Protein AF-A0A8T4Y669-F1 (afdb_monomer_lite)

Radius of gyration: 40.49 Å; chains: 1; bounding box: 70×36×152 Å

Foldseek 3Di:
DPDPPPPPPPVVQVVDPDGDPVSVVVVVVVVVVVVVVVVVVVVVVVVVVVVLLVVLVVVLVVQLVLLLVLQDKDWFDCVLAPVLVQFPTWIQGSRQWIWTQGPVRDIDTGHLSPDPSVSNVSVCVRCVVVSVVSVVVVVVVVVVVVVVVVVVVVVVCVVCVVVVVPPDDDPPDDPPPDDPPPDDDDD

Sequence (187 aa):
MPEDENIVDYSSIFQEKEIDDNKTKEVGEKLSGLLRVITEDARQLSEYLSAESNIVSQICGYLSKIMTELDLSVTLPQKAIPELDKAKEMILNNQCHLIVVQKDGKVESKSLEKYPPETILMVVWALIPKLREEVSLFMKRVSVRLSFLEMVNEELKNIQRPFENHEEKPIGDFQEDKVKKVLIPQQ

pLDDT: mean 85.25, std 17.78, range [38.59, 98.56]

Structure (mmCIF, N/CA/C/O backbone):
data_AF-A0A8T4Y669-F1
#
_entry.id   AF-A0A8T4Y669-F1
#
loop_
_atom_site.group_PDB
_atom_site.id
_atom_site.type_symbol
_atom_site.label_atom_id
_atom_site.label_alt_id
_atom_site.label_comp_id
_atom_site.label_asym_id
_atom_site.label_entity_id
_atom_site.label_seq_id
_atom_site.pdbx_PDB_ins_code
_atom_site.Cartn_x
_atom_site.Cartn_y
_atom_site.Cartn_z
_atom_site.occupancy
_atom_site.B_iso_or_equiv
_atom_site.auth_seq_id
_atom_site.auth_comp_id
_atom_site.auth_asym_id
_atom_site.auth_atom_id
_atom_site.pdbx_PDB_model_num
ATOM 1 N N . MET A 1 1 ? 5.148 18.015 -33.212 1.00 38.59 1 MET A N 1
ATOM 2 C CA . MET A 1 1 ? 5.579 17.103 -34.289 1.00 38.59 1 MET A CA 1
ATOM 3 C C . MET A 1 1 ? 7.086 17.050 -34.201 1.00 38.59 1 MET A C 1
ATOM 5 O O . MET A 1 1 ? 7.662 18.130 -34.257 1.00 38.59 1 MET A O 1
ATOM 9 N N . PRO A 1 2 ? 7.715 15.892 -33.956 1.00 44.28 2 PRO A N 1
ATOM 10 C CA . PRO A 1 2 ? 9.149 15.787 -34.172 1.00 44.28 2 PRO A CA 1
ATOM 11 C C . PRO A 1 2 ? 9.386 16.016 -35.665 1.00 44.28 2 PRO A C 1
ATOM 13 O O . PRO A 1 2 ? 8.657 15.466 -36.492 1.00 44.28 2 PRO A O 1
ATOM 16 N N . GLU A 1 3 ? 10.308 16.918 -35.977 1.00 47.66 3 GLU A N 1
ATOM 17 C CA . GLU A 1 3 ? 10.806 17.151 -37.330 1.00 47.66 3 GLU A CA 1
ATOM 18 C C . GLU A 1 3 ? 11.313 15.824 -37.902 1.00 47.66 3 GLU A C 1
ATOM 20 O O . GLU A 1 3 ? 11.868 15.023 -37.149 1.00 47.66 3 GLU A O 1
ATOM 25 N N . ASP A 1 4 ? 11.069 15.584 -39.195 1.00 47.72 4 ASP A N 1
ATOM 26 C CA . ASP A 1 4 ? 11.492 14.382 -39.917 1.00 47.72 4 ASP A CA 1
ATOM 27 C C . ASP A 1 4 ? 12.903 13.962 -39.485 1.00 47.72 4 ASP A C 1
ATOM 29 O O . ASP A 1 4 ? 13.894 14.636 -39.787 1.00 47.72 4 ASP A O 1
ATOM 33 N N . GLU A 1 5 ? 12.998 12.845 -38.758 1.00 55.50 5 GLU A N 1
ATOM 34 C CA . GLU A 1 5 ? 14.268 12.174 -38.535 1.00 55.50 5 GLU A CA 1
ATOM 35 C C . GLU A 1 5 ? 14.799 11.823 -39.922 1.00 55.50 5 GLU A C 1
ATOM 37 O O . GLU A 1 5 ? 14.295 10.919 -40.587 1.00 55.50 5 GLU A O 1
ATOM 42 N N . ASN A 1 6 ? 15.785 12.587 -40.396 1.00 57.59 6 ASN A N 1
ATOM 43 C CA . ASN A 1 6 ? 16.579 12.249 -41.567 1.00 57.59 6 ASN A CA 1
ATOM 44 C C . ASN A 1 6 ? 17.225 10.887 -41.286 1.00 57.59 6 ASN A C 1
ATOM 46 O O . ASN A 1 6 ? 18.311 10.816 -40.705 1.00 57.59 6 ASN A O 1
ATOM 50 N N . ILE A 1 7 ? 16.528 9.805 -41.642 1.00 62.66 7 ILE A N 1
ATOM 51 C CA . ILE A 1 7 ? 17.034 8.441 -41.564 1.00 62.66 7 ILE A CA 1
ATOM 52 C C . ILE A 1 7 ? 18.249 8.409 -42.481 1.00 62.66 7 ILE A C 1
ATOM 54 O O . ILE A 1 7 ? 18.131 8.410 -43.706 1.00 62.66 7 ILE A O 1
ATOM 58 N N . VAL A 1 8 ? 19.434 8.457 -41.878 1.00 66.06 8 VAL A N 1
ATOM 59 C CA . VAL A 1 8 ? 20.678 8.423 -42.632 1.00 66.06 8 VAL A CA 1
ATOM 60 C C . VAL A 1 8 ? 20.806 7.028 -43.234 1.00 66.06 8 VAL A C 1
ATOM 62 O O . VAL A 1 8 ? 20.863 6.044 -42.496 1.00 66.06 8 VAL A O 1
ATOM 65 N N . ASP A 1 9 ? 20.831 6.936 -44.566 1.00 70.56 9 ASP A N 1
ATOM 66 C CA . ASP A 1 9 ? 21.041 5.676 -45.284 1.00 70.56 9 ASP A CA 1
ATOM 67 C C . ASP A 1 9 ? 22.488 5.191 -45.101 1.00 70.56 9 ASP A C 1
ATOM 69 O O . ASP A 1 9 ? 23.372 5.392 -45.940 1.00 70.56 9 ASP A O 1
ATOM 73 N N . TYR A 1 10 ? 22.727 4.544 -43.963 1.00 70.25 10 TYR A N 1
ATOM 74 C CA . TYR A 1 10 ? 24.005 3.950 -43.584 1.00 70.25 10 TYR A CA 1
ATOM 75 C C . TYR A 1 10 ? 24.398 2.776 -44.489 1.00 70.25 10 TYR A C 1
ATOM 77 O O . TYR A 1 10 ? 25.570 2.409 -44.536 1.00 70.25 10 TYR A O 1
ATOM 85 N N . SER A 1 11 ? 23.445 2.190 -45.225 1.00 71.62 11 SER A N 1
ATOM 86 C CA . SER A 1 11 ? 23.721 1.072 -46.127 1.00 71.62 11 SER A CA 1
ATOM 87 C C . SER A 1 11 ? 24.561 1.507 -47.330 1.00 71.62 11 SER A C 1
ATOM 89 O O . SER A 1 11 ? 25.373 0.723 -47.823 1.00 71.62 11 SER A O 1
ATOM 91 N N . SER A 1 12 ? 24.450 2.779 -47.730 1.00 70.31 12 SER A N 1
ATOM 92 C CA . SER A 1 12 ? 25.226 3.370 -48.824 1.00 70.31 12 SER A CA 1
ATOM 93 C C . SER A 1 12 ? 26.742 3.399 -48.566 1.00 70.31 12 SER A C 1
ATOM 95 O O . SER A 1 12 ? 27.510 3.281 -49.514 1.00 70.31 12 SER A O 1
ATOM 97 N N . ILE A 1 13 ? 27.189 3.446 -47.301 1.00 72.25 13 ILE A N 1
ATOM 98 C CA . ILE A 1 13 ? 28.622 3.409 -46.928 1.00 72.25 13 ILE A CA 1
ATOM 99 C C . ILE A 1 13 ? 29.286 2.097 -47.375 1.00 72.25 13 ILE A C 1
ATOM 101 O O . ILE A 1 13 ? 30.462 2.075 -47.723 1.00 72.25 13 ILE A O 1
ATOM 105 N N . PHE A 1 14 ? 28.530 0.997 -47.391 1.00 69.62 14 PHE A N 1
ATOM 106 C CA . PHE A 1 14 ? 29.043 -0.341 -47.702 1.00 69.62 14 PHE A CA 1
ATOM 107 C C . PHE A 1 14 ? 28.832 -0.754 -49.168 1.00 69.62 14 PHE A C 1
ATOM 109 O O . PHE A 1 14 ? 29.186 -1.871 -49.543 1.00 69.62 14 PHE A O 1
ATOM 116 N N . GLN A 1 15 ? 28.226 0.111 -49.989 1.00 69.38 15 GLN A N 1
ATOM 117 C CA . GLN A 1 15 ? 27.903 -0.165 -51.397 1.00 69.38 15 GLN A CA 1
ATOM 118 C C . GLN A 1 15 ? 28.869 0.520 -52.382 1.00 69.38 15 GLN A C 1
ATOM 120 O O . GLN A 1 15 ? 28.905 0.155 -53.559 1.00 69.38 15 GLN A O 1
ATOM 125 N N . GLU A 1 16 ? 29.661 1.491 -51.921 1.00 67.25 16 GLU A N 1
ATOM 126 C CA . GLU A 1 16 ? 30.632 2.232 -52.733 1.00 67.25 16 GLU A CA 1
ATOM 127 C C . GLU A 1 16 ? 31.970 1.461 -52.856 1.00 67.25 16 GLU A C 1
ATOM 129 O O . GLU A 1 16 ? 32.379 0.732 -51.953 1.00 67.25 16 GLU A O 1
ATOM 134 N N . LYS A 1 17 ? 32.657 1.570 -54.010 1.00 65.94 17 LYS A N 1
ATOM 135 C CA . LYS A 1 17 ? 33.945 0.874 -54.271 1.00 65.94 17 LYS A CA 1
ATOM 136 C C . LYS A 1 17 ? 35.105 1.405 -53.419 1.00 65.94 17 LYS A C 1
ATOM 138 O O . LYS A 1 17 ? 36.083 0.687 -53.224 1.00 65.94 17 LYS A O 1
ATOM 143 N N . GLU A 1 18 ? 34.991 2.643 -52.956 1.00 70.56 18 GLU A N 1
ATOM 144 C CA . GLU A 1 18 ? 35.882 3.303 -52.005 1.00 70.56 18 GLU A CA 1
ATOM 145 C C . GLU A 1 18 ? 35.017 3.822 -50.852 1.00 70.56 18 GLU A C 1
ATOM 147 O O . GLU A 1 18 ? 33.897 4.273 -51.079 1.00 70.56 18 GLU A O 1
ATOM 152 N N . ILE A 1 19 ? 35.514 3.716 -49.619 1.00 75.25 19 ILE A N 1
ATOM 153 C CA . ILE A 1 19 ? 34.798 4.174 -48.423 1.00 75.25 19 ILE A CA 1
ATOM 154 C C . ILE A 1 19 ? 35.004 5.687 -48.284 1.00 75.25 19 ILE A C 1
ATOM 156 O O . ILE A 1 19 ? 36.142 6.147 -48.217 1.00 75.25 19 ILE A O 1
ATOM 160 N N . ASP A 1 20 ? 33.915 6.457 -48.205 1.00 81.12 20 ASP A N 1
ATOM 161 C CA . ASP A 1 20 ? 33.970 7.882 -47.855 1.00 81.12 20 ASP A CA 1
ATOM 162 C C . ASP A 1 20 ? 34.167 8.043 -46.336 1.00 81.12 20 ASP A C 1
ATOM 164 O O . ASP A 1 20 ? 33.244 7.856 -45.532 1.00 81.12 20 ASP A O 1
ATOM 168 N N . ASP A 1 21 ? 35.391 8.397 -45.941 1.00 81.31 21 ASP A N 1
ATOM 169 C CA . ASP A 1 21 ? 35.783 8.615 -44.545 1.00 81.31 21 ASP A CA 1
ATOM 170 C C . ASP A 1 21 ? 34.976 9.733 -43.861 1.00 81.31 21 ASP A C 1
ATOM 172 O O . ASP A 1 21 ? 34.672 9.632 -42.669 1.00 81.31 21 ASP A O 1
ATOM 176 N N . ASN A 1 22 ? 34.584 10.787 -44.589 1.00 82.19 22 ASN A N 1
ATOM 177 C CA . ASN A 1 22 ? 33.810 11.895 -44.021 1.00 82.19 22 ASN A CA 1
ATOM 178 C C . ASN A 1 22 ? 32.374 11.460 -43.731 1.00 82.19 22 ASN A C 1
ATOM 180 O O . ASN A 1 22 ? 31.860 11.716 -42.641 1.00 82.19 22 ASN A O 1
ATOM 184 N N . LYS A 1 23 ? 31.749 10.749 -44.675 1.00 80.25 23 LYS A N 1
ATOM 185 C CA . LYS A 1 23 ? 30.397 10.192 -44.519 1.00 80.25 23 LYS A CA 1
ATOM 186 C C . LYS A 1 23 ? 30.353 9.126 -43.421 1.00 80.25 23 LYS A C 1
ATOM 188 O O . LYS A 1 23 ? 29.432 9.107 -42.605 1.00 80.25 23 LYS A O 1
ATOM 193 N N . THR A 1 24 ? 31.390 8.291 -43.338 1.00 82.88 24 THR A N 1
ATOM 194 C CA . THR A 1 24 ? 31.563 7.301 -42.262 1.00 82.88 24 THR A CA 1
ATOM 195 C C . THR A 1 24 ? 31.688 7.977 -40.898 1.00 82.88 24 THR A C 1
ATOM 197 O O . THR A 1 24 ? 31.036 7.566 -39.936 1.00 82.88 24 THR A O 1
ATOM 200 N N . LYS A 1 25 ? 32.483 9.050 -40.809 1.00 86.12 25 LYS A N 1
ATOM 201 C CA . LYS A 1 25 ? 32.649 9.832 -39.582 1.00 86.12 25 LYS A CA 1
ATOM 202 C C . LYS A 1 25 ? 31.354 10.527 -39.160 1.00 86.12 25 LYS A C 1
ATOM 204 O O . LYS A 1 25 ? 30.996 10.442 -37.991 1.00 86.12 25 LYS A O 1
ATOM 209 N N . GLU A 1 26 ? 30.628 11.147 -40.088 1.00 85.00 26 GLU A N 1
ATOM 210 C CA . GLU A 1 26 ? 29.354 11.816 -39.799 1.00 85.00 26 GLU A CA 1
ATOM 211 C C . GLU A 1 26 ? 28.305 10.833 -39.251 1.00 85.00 26 GLU A C 1
ATOM 213 O O . GLU A 1 26 ? 27.656 11.106 -38.238 1.00 85.00 26 GLU A O 1
ATOM 218 N N . VAL A 1 27 ? 28.164 9.661 -39.880 1.00 85.94 27 VAL A N 1
ATOM 219 C CA . VAL A 1 27 ? 27.262 8.602 -39.399 1.00 85.94 27 VAL A CA 1
ATOM 220 C C . VAL A 1 27 ? 27.702 8.079 -38.034 1.00 85.94 27 VAL A C 1
ATOM 222 O O . VAL A 1 27 ? 26.865 7.914 -37.145 1.00 85.94 27 VAL A O 1
ATOM 225 N N . GLY A 1 28 ? 29.006 7.868 -37.841 1.00 86.94 28 GLY A N 1
ATOM 226 C CA . GLY A 1 28 ? 29.571 7.442 -36.563 1.00 86.94 28 GLY A CA 1
ATOM 227 C C . GLY A 1 28 ? 29.313 8.443 -35.434 1.00 86.94 28 GLY A C 1
ATOM 228 O O . GLY A 1 28 ? 28.908 8.044 -34.344 1.00 86.94 28 GLY A O 1
ATOM 229 N N . GLU A 1 29 ? 29.489 9.741 -35.688 1.00 90.44 29 GLU A N 1
ATOM 230 C CA . GLU A 1 29 ? 29.237 10.811 -34.717 1.00 90.44 29 GLU A CA 1
ATOM 231 C C . GLU A 1 29 ? 27.748 10.927 -34.368 1.00 90.44 29 GLU A C 1
ATOM 233 O O . GLU A 1 29 ? 27.408 11.016 -33.186 1.00 90.44 29 GLU A O 1
ATOM 238 N N . LYS A 1 30 ? 26.853 10.842 -35.363 1.00 88.56 30 LYS A N 1
ATOM 239 C CA . LYS A 1 30 ? 25.396 10.837 -35.143 1.00 88.56 30 LYS A CA 1
ATOM 240 C C . LYS A 1 30 ? 24.950 9.637 -34.307 1.00 88.56 30 LYS A C 1
ATOM 242 O O . LYS A 1 30 ? 24.255 9.814 -33.306 1.00 88.56 30 LYS A O 1
ATOM 247 N N . LEU A 1 31 ? 25.381 8.428 -34.674 1.00 89.62 31 LEU A N 1
ATOM 248 C CA . LEU A 1 31 ? 25.059 7.206 -33.933 1.00 89.62 31 LEU A CA 1
ATOM 249 C C . LEU A 1 31 ? 25.611 7.262 -32.502 1.00 89.62 31 LEU A C 1
ATOM 251 O O . LEU A 1 31 ? 24.894 6.963 -31.551 1.00 89.62 31 LEU A O 1
ATOM 255 N N . SER A 1 32 ? 26.866 7.688 -32.342 1.00 93.75 32 SER A N 1
ATOM 256 C CA . SER A 1 32 ? 27.506 7.856 -31.033 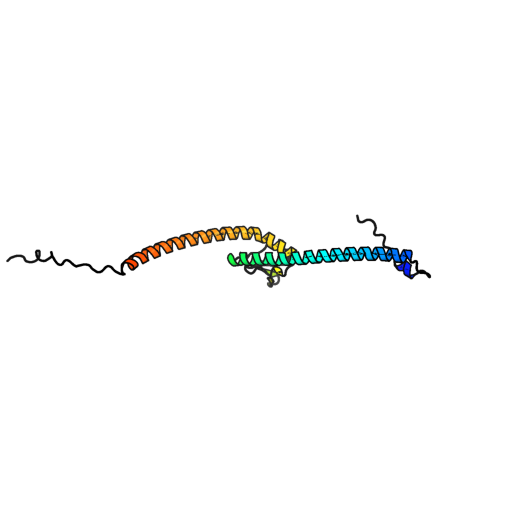1.00 93.75 32 SER A CA 1
ATOM 257 C C . SER A 1 32 ? 26.756 8.862 -30.155 1.00 93.75 32 SER A C 1
ATOM 259 O O . SER A 1 32 ? 26.515 8.598 -28.977 1.00 93.75 32 SER A O 1
ATOM 261 N N . GLY A 1 33 ? 26.317 9.984 -30.735 1.00 94.88 33 GLY A N 1
ATOM 262 C CA . GLY A 1 33 ? 25.496 10.980 -30.052 1.00 94.88 33 GLY A CA 1
ATOM 263 C C . GLY A 1 33 ? 24.186 10.396 -29.519 1.00 94.88 33 GLY A C 1
ATOM 264 O O . GLY A 1 33 ? 23.903 10.534 -28.329 1.00 94.88 33 GLY A O 1
ATOM 265 N N . LEU A 1 34 ? 23.430 9.687 -30.364 1.00 94.94 34 LEU A N 1
ATOM 266 C CA . LEU A 1 34 ? 22.173 9.037 -29.970 1.00 94.94 34 LEU A CA 1
ATOM 267 C C . LEU A 1 34 ? 22.390 7.991 -28.869 1.00 94.94 34 LEU A C 1
ATOM 269 O O . LEU A 1 34 ? 21.696 8.007 -27.855 1.00 94.94 34 LEU A O 1
ATOM 273 N N . LEU A 1 35 ? 23.392 7.120 -29.024 1.00 97.06 35 LEU A N 1
ATOM 274 C CA . LEU A 1 35 ? 23.722 6.102 -28.023 1.00 97.06 35 LEU A CA 1
ATOM 275 C C . LEU A 1 35 ? 24.118 6.723 -26.681 1.00 97.06 35 LEU A C 1
ATOM 277 O O . LEU A 1 35 ? 23.769 6.187 -25.628 1.00 97.06 35 LEU A O 1
ATOM 281 N N . ARG A 1 36 ? 24.812 7.865 -26.697 1.00 97.62 36 ARG A N 1
ATOM 282 C CA . ARG A 1 36 ? 25.179 8.590 -25.479 1.00 97.62 36 ARG A CA 1
ATOM 283 C C . ARG A 1 36 ? 23.956 9.163 -24.766 1.00 97.62 36 ARG A C 1
ATOM 285 O O . ARG A 1 36 ? 23.887 9.040 -23.547 1.00 97.62 36 ARG A O 1
ATOM 292 N N . VAL A 1 37 ? 23.006 9.743 -25.505 1.00 97.62 37 VAL A N 1
ATOM 293 C CA . VAL A 1 37 ? 21.739 10.239 -24.937 1.00 97.62 37 VAL A CA 1
ATOM 294 C C . VAL A 1 37 ? 20.949 9.086 -24.322 1.00 97.62 37 VAL A C 1
ATOM 296 O O . VAL A 1 37 ? 20.623 9.143 -23.144 1.00 97.62 37 VAL A O 1
ATOM 299 N N . ILE A 1 38 ? 20.765 7.986 -25.062 1.00 97.69 38 ILE A N 1
ATOM 300 C CA . ILE A 1 38 ? 20.065 6.789 -24.566 1.00 97.69 38 ILE A CA 1
ATOM 301 C C . ILE A 1 38 ? 20.733 6.240 -23.301 1.00 97.69 38 ILE A C 1
ATOM 303 O O . ILE A 1 38 ? 20.048 5.831 -22.368 1.00 97.69 38 ILE A O 1
ATOM 307 N N . THR A 1 39 ? 22.067 6.226 -23.253 1.00 97.88 39 THR A N 1
ATOM 308 C CA . THR A 1 39 ? 22.811 5.730 -22.086 1.00 97.88 39 THR A CA 1
ATOM 309 C C . THR A 1 39 ? 22.567 6.599 -20.852 1.00 97.88 39 THR A C 1
ATOM 311 O O . THR A 1 39 ? 22.383 6.063 -19.760 1.00 97.88 39 THR A O 1
ATOM 314 N N . GLU A 1 40 ? 22.550 7.923 -21.008 1.00 98.00 40 GLU A N 1
ATOM 315 C CA . GLU A 1 40 ? 22.272 8.842 -19.902 1.00 98.00 40 GLU A CA 1
ATOM 316 C C . GLU A 1 40 ? 20.807 8.764 -19.454 1.00 98.00 40 GLU A C 1
ATOM 318 O O . GLU A 1 40 ? 20.548 8.651 -18.256 1.00 98.00 40 GLU A O 1
ATOM 323 N N . ASP A 1 41 ? 19.859 8.715 -20.391 1.00 98.38 41 ASP A N 1
ATOM 324 C CA . ASP A 1 41 ? 18.433 8.567 -20.082 1.00 98.38 41 ASP A CA 1
ATOM 325 C C . ASP A 1 41 ? 18.155 7.236 -19.368 1.00 98.38 41 ASP A C 1
ATOM 327 O O . ASP A 1 41 ? 17.436 7.194 -18.370 1.00 98.38 41 ASP A O 1
ATOM 331 N N . ALA A 1 42 ? 18.778 6.140 -19.815 1.00 98.38 42 ALA A N 1
ATOM 332 C CA . ALA A 1 42 ? 18.671 4.837 -19.160 1.00 98.38 42 ALA A CA 1
ATOM 333 C C . ALA A 1 42 ? 19.258 4.853 -17.738 1.00 98.38 42 ALA A C 1
ATOM 335 O O . ALA A 1 42 ? 18.694 4.238 -16.827 1.00 98.38 42 ALA A O 1
ATOM 336 N N . ARG A 1 43 ? 20.365 5.579 -17.526 1.00 98.31 43 ARG A N 1
ATOM 337 C CA . ARG A 1 43 ? 20.960 5.780 -16.199 1.00 98.31 43 ARG A CA 1
ATOM 338 C C . ARG A 1 43 ? 19.981 6.510 -15.279 1.00 98.31 43 ARG A C 1
ATOM 340 O O . ARG A 1 43 ? 19.702 6.010 -14.192 1.00 98.31 43 ARG A O 1
ATOM 347 N N . GLN A 1 44 ? 19.412 7.627 -15.727 1.00 98.38 44 GLN A N 1
ATOM 348 C CA . GLN A 1 44 ? 18.430 8.396 -14.953 1.00 98.38 44 GLN A CA 1
ATOM 349 C C . GLN A 1 44 ? 17.165 7.582 -14.665 1.00 98.38 44 GLN A C 1
ATOM 351 O O . GLN A 1 44 ? 16.690 7.545 -13.531 1.00 98.38 44 GLN A O 1
ATOM 356 N N . LEU A 1 45 ? 16.654 6.855 -15.659 1.00 98.31 45 LEU A N 1
ATOM 357 C CA . LEU A 1 45 ? 15.507 5.970 -15.482 1.00 98.31 45 LEU A CA 1
ATOM 358 C C . LEU A 1 45 ? 15.768 4.914 -14.402 1.00 98.31 45 LEU A C 1
ATOM 360 O O . LEU A 1 45 ? 14.902 4.671 -13.564 1.00 98.31 45 LEU A O 1
ATOM 364 N N . SER A 1 46 ? 16.962 4.314 -14.375 1.00 98.25 46 SER A N 1
ATOM 365 C CA . SER A 1 46 ? 17.311 3.328 -13.347 1.00 98.25 46 SER A CA 1
ATOM 366 C C . SER A 1 46 ? 17.284 3.912 -11.928 1.00 98.25 46 SER A C 1
ATOM 368 O O . SER A 1 46 ? 16.850 3.238 -10.991 1.00 98.25 46 SER A O 1
ATOM 370 N N . GLU A 1 47 ? 17.675 5.180 -11.769 1.00 98.38 47 GLU A N 1
ATOM 371 C CA . GLU A 1 47 ? 17.604 5.893 -10.491 1.00 98.38 47 GLU A CA 1
ATOM 372 C C . GLU A 1 47 ? 16.151 6.133 -10.073 1.00 98.38 47 GLU A C 1
ATOM 374 O O . GLU A 1 47 ? 15.795 5.863 -8.923 1.00 98.38 47 GLU A O 1
ATOM 379 N N . TYR A 1 48 ? 15.295 6.566 -11.005 1.00 98.31 48 TYR A N 1
ATOM 380 C CA . TYR A 1 48 ? 13.868 6.754 -10.741 1.00 98.31 48 TYR A CA 1
ATOM 381 C C . TYR A 1 48 ? 13.172 5.453 -10.345 1.00 98.31 48 TYR A C 1
ATOM 383 O O . TYR A 1 48 ? 12.461 5.438 -9.343 1.00 98.31 48 TYR A O 1
ATOM 391 N N . LEU A 1 49 ? 13.417 4.353 -11.063 1.00 97.62 49 LEU A N 1
ATOM 392 C CA . LEU A 1 49 ? 12.823 3.047 -10.756 1.00 97.62 49 LEU A CA 1
ATOM 393 C C . LEU A 1 49 ? 13.266 2.524 -9.381 1.00 97.62 49 LEU A C 1
ATOM 395 O O . LEU A 1 49 ? 12.463 1.978 -8.623 1.00 97.62 49 LEU A O 1
ATOM 399 N N . SER A 1 50 ? 14.538 2.723 -9.028 1.00 97.62 50 SER A N 1
ATOM 400 C CA . SER A 1 50 ? 15.059 2.367 -7.704 1.00 97.62 50 SER A CA 1
ATOM 401 C C . SER A 1 50 ? 14.399 3.196 -6.594 1.00 97.62 50 SER A C 1
ATOM 403 O O . SER A 1 50 ? 13.944 2.653 -5.582 1.00 97.62 50 SER A O 1
ATOM 405 N N . ALA A 1 51 ? 14.285 4.511 -6.800 1.00 98.00 51 ALA A N 1
ATOM 406 C CA . ALA A 1 51 ? 13.622 5.406 -5.860 1.00 98.00 51 ALA A CA 1
ATOM 407 C C . ALA A 1 51 ? 12.133 5.063 -5.696 1.00 98.00 51 ALA A C 1
ATOM 409 O O . ALA A 1 51 ? 11.649 4.975 -4.566 1.00 98.00 51 ALA A O 1
ATOM 410 N N . GLU A 1 52 ? 11.420 4.813 -6.795 1.00 97.31 52 GLU A N 1
ATOM 411 C CA . GLU A 1 52 ? 10.012 4.416 -6.792 1.00 97.31 52 GLU A CA 1
ATOM 412 C C . GLU A 1 52 ? 9.800 3.111 -6.021 1.00 97.31 52 GLU A C 1
ATOM 414 O O . GLU A 1 52 ? 8.958 3.062 -5.123 1.00 97.31 52 GLU A O 1
ATOM 419 N N . SER A 1 53 ? 10.617 2.085 -6.282 1.00 96.00 53 SER A N 1
ATOM 420 C CA . SER A 1 53 ? 10.540 0.808 -5.565 1.00 96.00 53 SER A CA 1
ATOM 421 C C . SER A 1 53 ? 10.745 0.974 -4.056 1.00 96.00 53 SER A C 1
ATOM 423 O O . SER A 1 53 ? 10.032 0.348 -3.267 1.00 96.00 53 SER A O 1
ATOM 425 N N . ASN A 1 54 ? 11.682 1.828 -3.635 1.00 97.56 54 ASN A N 1
ATOM 426 C CA . ASN A 1 54 ? 11.907 2.114 -2.219 1.00 97.56 54 ASN A CA 1
ATOM 427 C C . ASN A 1 54 ? 10.695 2.814 -1.580 1.00 97.56 54 ASN A C 1
ATOM 429 O O . ASN A 1 54 ? 10.263 2.445 -0.487 1.00 97.56 54 ASN A O 1
ATOM 433 N N . ILE A 1 55 ? 10.108 3.797 -2.268 1.00 97.69 55 ILE 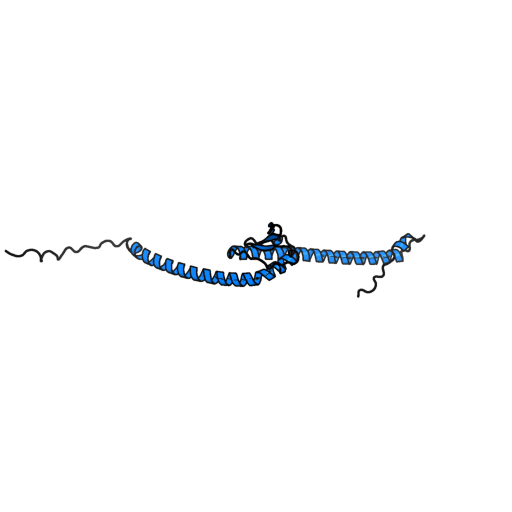A N 1
ATOM 434 C CA . ILE A 1 55 ? 8.915 4.502 -1.781 1.00 97.69 55 ILE A CA 1
ATOM 435 C C . ILE A 1 55 ? 7.708 3.561 -1.703 1.00 97.69 55 ILE A C 1
ATOM 437 O O . ILE A 1 55 ? 6.990 3.580 -0.703 1.00 97.69 55 ILE A O 1
ATOM 441 N N . VAL A 1 56 ? 7.517 2.688 -2.694 1.00 97.06 56 VAL A N 1
ATOM 442 C CA . VAL A 1 56 ? 6.485 1.641 -2.684 1.00 97.06 56 VAL A CA 1
ATOM 443 C C . VAL A 1 56 ? 6.606 0.750 -1.448 1.00 97.06 56 VAL A C 1
ATOM 445 O O . VAL A 1 56 ? 5.609 0.532 -0.752 1.00 97.06 56 VAL A O 1
ATOM 448 N N . SER A 1 57 ? 7.820 0.286 -1.142 1.00 96.62 57 SER A N 1
ATOM 449 C CA . SER A 1 57 ? 8.076 -0.556 0.029 1.00 96.62 57 SER A CA 1
ATOM 450 C C . SER A 1 57 ? 7.709 0.166 1.329 1.00 96.62 57 SER A C 1
ATOM 452 O O . SER A 1 57 ? 6.994 -0.369 2.181 1.00 96.62 57 SER A O 1
ATOM 454 N N . GLN A 1 58 ? 8.105 1.437 1.451 1.00 97.69 58 GLN A N 1
ATOM 455 C CA . GLN A 1 58 ? 7.774 2.262 2.614 1.00 97.69 58 GLN A CA 1
ATOM 456 C C . GLN A 1 58 ? 6.267 2.481 2.763 1.00 97.69 58 GLN A C 1
ATOM 458 O O . GLN A 1 58 ? 5.735 2.287 3.856 1.00 97.69 58 GLN A O 1
ATOM 463 N N . ILE A 1 59 ? 5.568 2.837 1.681 1.00 96.94 59 ILE A N 1
ATOM 464 C CA . ILE A 1 59 ? 4.110 3.020 1.684 1.00 96.94 59 ILE A CA 1
ATOM 465 C C . ILE A 1 59 ? 3.422 1.738 2.153 1.00 96.94 59 ILE A C 1
ATOM 467 O O . ILE A 1 59 ? 2.606 1.785 3.075 1.00 96.94 59 ILE A O 1
ATOM 471 N N . CYS A 1 60 ? 3.778 0.589 1.574 1.00 96.94 60 CYS A N 1
ATOM 472 C CA . CYS A 1 60 ? 3.196 -0.696 1.957 1.00 96.94 60 CYS A CA 1
ATOM 473 C C . CYS A 1 60 ? 3.486 -1.036 3.427 1.00 96.94 60 CYS A C 1
ATOM 475 O O . CYS A 1 60 ? 2.591 -1.505 4.132 1.00 96.94 60 CYS A O 1
ATOM 477 N N . GLY A 1 61 ? 4.694 -0.734 3.915 1.00 97.00 61 GLY A N 1
ATOM 478 C CA . GLY A 1 61 ? 5.073 -0.902 5.317 1.00 97.00 61 GLY A CA 1
ATOM 479 C C . GLY A 1 61 ? 4.274 -0.012 6.274 1.00 97.00 61 GLY A C 1
ATOM 480 O O . GLY A 1 61 ? 3.836 -0.479 7.327 1.00 97.00 61 GLY A O 1
ATOM 481 N N . TYR A 1 62 ? 4.037 1.255 5.920 1.00 97.25 62 TYR A N 1
ATOM 482 C CA . TYR A 1 62 ? 3.194 2.153 6.716 1.00 97.25 62 TYR A CA 1
ATOM 483 C C . TYR A 1 62 ? 1.738 1.692 6.736 1.00 97.25 62 TYR A C 1
ATOM 485 O O . TYR A 1 62 ? 1.135 1.630 7.808 1.00 97.25 62 TYR A O 1
ATOM 493 N N . LEU A 1 63 ? 1.187 1.318 5.578 1.00 96.62 63 LEU A N 1
ATOM 494 C CA . LEU A 1 63 ? -0.177 0.801 5.477 1.00 96.62 63 LEU A CA 1
ATOM 495 C C . LEU A 1 63 ? -0.359 -0.470 6.299 1.00 96.62 63 LEU A C 1
ATOM 497 O O . LEU A 1 63 ? -1.301 -0.543 7.077 1.00 96.62 63 LEU A O 1
ATOM 501 N N . SER A 1 64 ? 0.556 -1.434 6.184 1.00 96.38 64 SER A N 1
ATOM 502 C CA . SER A 1 64 ? 0.494 -2.683 6.947 1.00 96.38 64 SER A CA 1
ATOM 503 C C . SER A 1 64 ? 0.424 -2.423 8.454 1.00 96.38 64 SER A C 1
ATOM 505 O O . SER A 1 64 ? -0.444 -2.979 9.127 1.00 96.38 64 SER A O 1
ATOM 507 N N . LYS A 1 65 ? 1.258 -1.511 8.976 1.00 97.00 65 LYS A N 1
ATOM 508 C CA . LYS A 1 65 ? 1.215 -1.111 10.391 1.00 97.00 65 LYS A CA 1
ATOM 509 C C . LYS A 1 65 ? -0.128 -0.490 10.764 1.00 97.00 65 LYS A C 1
ATOM 511 O O . LYS A 1 65 ? -0.758 -0.942 11.711 1.00 97.00 65 LYS A O 1
ATOM 516 N N . ILE A 1 66 ? -0.590 0.504 10.003 1.00 95.94 66 ILE A N 1
ATOM 517 C CA . ILE A 1 66 ? -1.866 1.189 10.270 1.00 95.94 66 ILE A CA 1
ATOM 518 C C . ILE A 1 66 ? -3.033 0.195 10.250 1.00 95.94 66 ILE A C 1
ATOM 520 O O . ILE A 1 66 ? -3.874 0.208 11.144 1.00 95.94 66 ILE A O 1
ATOM 524 N N . MET A 1 67 ? -3.092 -0.672 9.241 1.00 95.50 67 MET A N 1
ATOM 525 C CA . MET A 1 67 ? -4.175 -1.638 9.092 1.00 95.50 67 MET A CA 1
ATOM 526 C C . MET A 1 67 ? -4.142 -2.716 10.178 1.00 95.50 67 MET A C 1
ATOM 528 O O . MET A 1 67 ? -5.204 -3.113 10.647 1.00 95.50 67 MET A O 1
ATOM 532 N N . THR A 1 68 ? -2.955 -3.145 10.617 1.00 96.38 68 THR A N 1
ATOM 533 C CA . THR A 1 68 ? -2.801 -4.092 11.733 1.00 96.38 68 THR A CA 1
ATOM 534 C C . THR A 1 68 ? -3.274 -3.480 13.051 1.00 96.38 68 THR A C 1
ATOM 536 O O . THR A 1 68 ? -4.065 -4.102 13.753 1.00 96.38 68 THR A O 1
ATOM 539 N N . GLU A 1 69 ? -2.866 -2.247 13.365 1.00 95.19 69 GLU A N 1
ATOM 540 C CA . GLU A 1 69 ? -3.284 -1.546 14.594 1.00 95.19 69 GLU A CA 1
ATOM 541 C C . GLU A 1 69 ? -4.801 -1.321 14.663 1.00 95.19 69 GLU A C 1
ATOM 543 O O . GLU A 1 69 ? -5.406 -1.339 15.736 1.00 95.19 69 GLU A O 1
ATOM 548 N N . LEU A 1 70 ? -5.436 -1.117 13.507 1.00 94.50 70 LEU A N 1
ATOM 549 C CA . LEU A 1 70 ? -6.883 -0.942 13.408 1.00 94.50 70 LEU A CA 1
ATOM 550 C C . LEU A 1 70 ? -7.653 -2.266 13.260 1.00 94.50 70 LEU A C 1
ATOM 552 O O . LEU A 1 70 ? -8.884 -2.220 13.246 1.00 94.50 70 LEU A O 1
ATOM 556 N N . ASP A 1 71 ? -6.958 -3.405 13.139 1.00 94.50 71 ASP A N 1
ATOM 557 C CA . ASP A 1 71 ? -7.494 -4.709 12.715 1.00 94.50 71 ASP A CA 1
ATOM 558 C C . ASP A 1 71 ? -8.437 -4.596 11.501 1.00 94.50 71 ASP A C 1
ATOM 560 O O . ASP A 1 71 ? -9.571 -5.079 11.474 1.00 94.50 71 ASP A O 1
ATOM 564 N N . LEU A 1 72 ? -7.983 -3.849 10.495 1.00 95.44 72 LEU A N 1
ATOM 565 C CA . LEU A 1 72 ? -8.821 -3.386 9.402 1.00 95.44 72 LEU A CA 1
ATOM 566 C C . LEU A 1 72 ? -8.658 -4.253 8.154 1.00 95.44 72 LEU A C 1
ATOM 568 O O . LEU A 1 72 ? -7.557 -4.421 7.640 1.00 95.44 72 LEU A O 1
ATOM 572 N N . SER A 1 73 ? -9.780 -4.708 7.598 1.00 96.44 73 SER A N 1
ATOM 573 C CA . SER A 1 73 ? -9.867 -5.217 6.226 1.00 96.44 73 SER A CA 1
ATOM 574 C C . SER A 1 73 ? -10.877 -4.391 5.433 1.00 96.44 73 SER A C 1
ATOM 576 O O . SER A 1 73 ? -11.948 -4.062 5.942 1.00 96.44 73 SER A O 1
ATOM 578 N N . VAL A 1 74 ? -10.541 -4.038 4.193 1.00 96.06 74 VAL A N 1
ATOM 579 C CA . VAL A 1 74 ? -11.342 -3.135 3.357 1.00 96.06 74 VAL A CA 1
ATOM 580 C C . VAL A 1 74 ? -11.652 -3.786 2.020 1.00 96.06 74 VAL A C 1
ATOM 582 O O . VAL A 1 74 ? -10.743 -4.081 1.245 1.00 96.06 74 VAL A O 1
ATOM 585 N N . THR A 1 75 ? -12.939 -3.946 1.713 1.00 95.19 75 THR A N 1
ATOM 586 C CA . THR A 1 75 ? -13.380 -4.249 0.349 1.00 95.19 75 THR A CA 1
ATOM 587 C C . THR A 1 75 ? -13.191 -3.012 -0.526 1.00 95.19 75 THR A C 1
ATOM 589 O O . THR A 1 75 ? -13.745 -1.946 -0.248 1.00 95.19 75 THR A O 1
ATOM 592 N N . LEU A 1 76 ? -12.403 -3.149 -1.586 1.00 94.19 76 LEU A N 1
ATOM 593 C CA . LEU A 1 76 ? -12.138 -2.086 -2.544 1.00 94.19 76 LEU A CA 1
ATOM 594 C C . LEU A 1 76 ? -13.223 -2.060 -3.634 1.00 94.19 76 LEU A C 1
ATOM 596 O O . LEU A 1 76 ? -13.710 -3.117 -4.051 1.00 94.19 76 LEU A O 1
ATOM 600 N N . PRO A 1 77 ? -13.590 -0.878 -4.159 1.00 90.19 77 PRO A N 1
ATOM 601 C CA . PRO A 1 77 ? -14.494 -0.789 -5.299 1.00 90.19 77 PRO A CA 1
ATOM 602 C C . PRO A 1 77 ? -13.922 -1.528 -6.516 1.00 90.19 77 PRO A C 1
ATOM 604 O O . PRO A 1 77 ? -12.766 -1.318 -6.869 1.00 90.19 77 PRO A O 1
ATOM 607 N N . GLN A 1 78 ? -14.738 -2.313 -7.229 1.00 81.75 78 GLN A N 1
ATOM 608 C CA . GLN A 1 78 ? -14.296 -3.030 -8.443 1.00 81.75 78 GLN A CA 1
ATOM 609 C C . GLN A 1 78 ? -13.673 -2.099 -9.496 1.00 81.75 78 GLN A C 1
ATOM 611 O O . GLN A 1 78 ? -12.747 -2.477 -10.199 1.00 81.75 78 GLN A O 1
ATOM 616 N N . LYS A 1 79 ? -14.157 -0.854 -9.582 1.00 83.69 79 LYS A N 1
ATOM 617 C CA . LYS A 1 79 ? -13.656 0.154 -10.528 1.00 83.69 79 LYS A CA 1
ATOM 618 C C . LYS A 1 79 ? -12.344 0.814 -10.096 1.00 83.69 79 LYS A C 1
ATOM 620 O O . LYS A 1 79 ? -11.824 1.626 -10.850 1.00 83.69 79 LYS A O 1
ATOM 625 N N . ALA A 1 80 ? -11.846 0.527 -8.892 1.00 84.19 80 ALA A N 1
ATOM 626 C CA . ALA A 1 80 ? -10.632 1.154 -8.384 1.00 84.19 80 ALA A CA 1
ATOM 627 C C . ALA A 1 80 ? -9.384 0.677 -9.135 1.00 84.19 80 ALA A C 1
ATOM 629 O O . ALA A 1 80 ? -8.454 1.456 -9.273 1.00 84.19 80 ALA A O 1
ATOM 630 N N . ILE A 1 81 ? -9.371 -0.567 -9.631 1.00 87.44 81 ILE A N 1
ATOM 631 C CA . ILE A 1 81 ? -8.207 -1.173 -10.291 1.00 87.44 81 ILE A CA 1
ATOM 632 C C . ILE A 1 81 ? -8.664 -1.767 -11.632 1.00 87.44 81 ILE A C 1
ATOM 634 O O . ILE A 1 81 ? -9.167 -2.891 -11.655 1.00 87.44 81 ILE A O 1
ATOM 638 N N . PRO A 1 82 ? -8.524 -1.036 -12.755 1.00 84.81 82 PRO A N 1
ATOM 639 C CA . PRO A 1 82 ? -9.007 -1.479 -14.066 1.00 84.81 82 PRO A CA 1
ATOM 640 C C . PRO A 1 82 ? -8.424 -2.818 -14.532 1.00 84.81 82 PRO A C 1
ATOM 642 O O . PRO A 1 82 ? -9.113 -3.601 -15.174 1.00 84.81 82 PRO A O 1
ATOM 645 N N . GLU A 1 83 ? -7.177 -3.116 -14.166 1.00 83.44 83 GLU A N 1
ATOM 646 C CA . GLU A 1 83 ? -6.495 -4.378 -14.498 1.00 83.44 83 GLU A CA 1
ATOM 647 C C . GLU A 1 83 ? -7.161 -5.609 -13.859 1.00 83.44 83 GLU A C 1
ATOM 649 O O . GLU A 1 83 ? -6.969 -6.736 -14.314 1.00 83.44 83 GLU A O 1
ATOM 654 N N . LEU A 1 84 ? -7.961 -5.389 -12.812 1.00 83.38 84 LEU A N 1
ATOM 655 C CA . LEU A 1 84 ? -8.678 -6.413 -12.059 1.00 83.38 84 LEU A CA 1
ATOM 656 C C . LEU A 1 84 ? -10.202 -6.293 -12.241 1.00 83.38 84 LEU A C 1
ATOM 658 O O . LEU A 1 84 ? -10.962 -6.797 -11.419 1.00 83.38 84 LEU A O 1
ATOM 662 N N . ASP A 1 85 ? -10.674 -5.673 -13.326 1.00 78.62 85 ASP A N 1
ATOM 663 C CA . ASP A 1 85 ? -12.101 -5.453 -13.622 1.00 78.62 85 ASP A CA 1
ATOM 664 C C . ASP A 1 85 ? -12.953 -6.740 -13.673 1.00 78.62 85 ASP A C 1
ATOM 666 O O . ASP A 1 85 ? -14.164 -6.731 -13.426 1.00 78.62 85 ASP A O 1
ATOM 670 N N . LYS A 1 86 ? -12.323 -7.877 -13.979 1.00 82.69 86 LYS A N 1
ATOM 671 C CA . LYS A 1 86 ? -12.950 -9.203 -13.987 1.00 82.69 86 LYS A CA 1
ATOM 672 C C . LYS A 1 86 ? -13.125 -9.789 -12.589 1.00 82.69 86 LYS A C 1
ATOM 674 O O . LYS A 1 86 ? -13.848 -10.782 -12.461 1.00 82.69 86 LYS A O 1
ATOM 679 N N . ALA A 1 87 ? -12.507 -9.205 -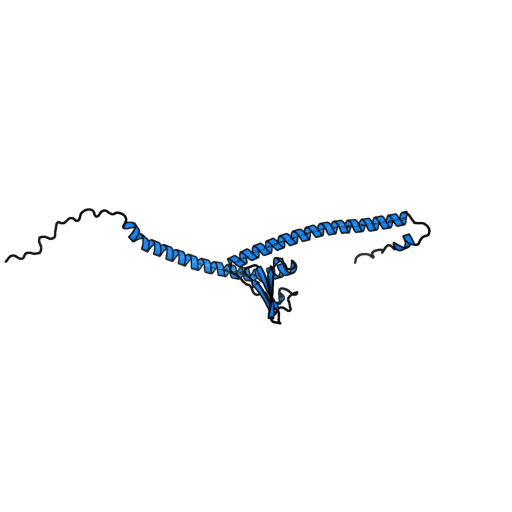11.564 1.00 88.38 87 ALA A N 1
ATOM 680 C CA . ALA A 1 87 ? -12.678 -9.635 -10.187 1.00 88.38 87 ALA A CA 1
ATOM 681 C C . ALA A 1 87 ? -14.135 -9.453 -9.745 1.00 88.38 87 ALA A C 1
ATOM 683 O O . ALA A 1 87 ? -14.781 -8.434 -9.989 1.00 88.38 87 ALA A O 1
ATOM 684 N N . LYS A 1 88 ? -14.662 -10.470 -9.068 1.00 90.69 88 LYS A N 1
ATOM 685 C CA . LYS A 1 88 ? -15.929 -10.387 -8.346 1.00 90.69 88 LYS A CA 1
ATOM 686 C C . LYS A 1 88 ? -15.774 -9.501 -7.112 1.00 90.69 88 LYS A C 1
ATOM 688 O O . LYS A 1 88 ? -16.672 -8.722 -6.811 1.00 90.69 88 LYS A O 1
ATOM 693 N N . GLU A 1 89 ? -14.654 -9.614 -6.410 1.00 93.44 89 GLU A N 1
ATOM 694 C CA . GLU A 1 89 ? -14.390 -8.841 -5.201 1.00 93.44 89 GLU A CA 1
ATOM 695 C C . GLU A 1 89 ? -12.890 -8.628 -5.015 1.00 93.44 89 GLU A C 1
ATOM 697 O O . GLU A 1 89 ? -12.080 -9.475 -5.395 1.00 93.44 89 GLU A O 1
ATOM 702 N N . MET A 1 90 ? -12.534 -7.489 -4.426 1.00 95.19 90 MET A N 1
ATOM 703 C CA . MET A 1 90 ? -11.169 -7.163 -4.040 1.00 95.19 90 MET A CA 1
ATOM 704 C C . MET A 1 90 ? -11.165 -6.725 -2.585 1.00 95.19 90 MET A C 1
ATOM 706 O O . MET A 1 90 ? -11.928 -5.838 -2.211 1.00 95.19 90 MET A O 1
ATOM 710 N N . ILE A 1 91 ? -10.311 -7.333 -1.772 1.00 96.12 91 ILE A N 1
ATOM 711 C CA . ILE A 1 91 ? -10.222 -7.058 -0.340 1.00 96.12 91 ILE A CA 1
ATOM 712 C C . ILE A 1 91 ? -8.762 -6.811 0.003 1.00 96.12 91 ILE A C 1
ATOM 714 O O . ILE A 1 91 ? -7.918 -7.671 -0.232 1.00 96.12 91 ILE A O 1
ATOM 718 N N . LEU A 1 92 ? -8.461 -5.656 0.585 1.00 97.31 92 LEU A N 1
ATOM 719 C CA . LEU A 1 92 ? -7.174 -5.413 1.223 1.00 97.31 92 LEU A CA 1
ATOM 720 C C . LEU A 1 92 ? -7.290 -5.813 2.695 1.00 97.31 92 LEU A C 1
ATOM 722 O O . LEU A 1 92 ? -8.079 -5.220 3.431 1.00 97.31 92 LEU A O 1
ATOM 726 N N . ASN A 1 93 ? -6.551 -6.836 3.117 1.00 96.62 93 ASN A N 1
ATOM 727 C CA . ASN A 1 93 ? -6.601 -7.314 4.499 1.00 96.62 93 ASN A CA 1
ATOM 728 C C . ASN A 1 93 ? -5.666 -6.520 5.434 1.00 96.62 93 ASN A C 1
ATOM 730 O O . ASN A 1 93 ? -4.865 -5.698 4.986 1.00 96.62 93 ASN A O 1
ATOM 734 N N . ASN A 1 94 ? -5.721 -6.821 6.735 1.00 95.81 94 ASN A N 1
ATOM 735 C CA . ASN A 1 94 ? -4.917 -6.150 7.766 1.00 95.81 94 ASN A CA 1
ATOM 736 C C . ASN A 1 94 ? -3.389 -6.327 7.608 1.00 95.81 94 ASN A C 1
ATOM 738 O O . ASN A 1 94 ? -2.620 -5.514 8.114 1.00 95.81 94 ASN A O 1
ATOM 742 N N . GLN A 1 95 ? -2.943 -7.326 6.841 1.00 95.06 95 GLN A N 1
ATOM 743 C CA . GLN A 1 95 ? -1.537 -7.575 6.498 1.00 95.06 95 GLN A CA 1
ATOM 744 C C . GLN A 1 95 ? -1.089 -6.854 5.217 1.00 95.06 95 GLN A C 1
ATOM 746 O O . GLN A 1 95 ? 0.034 -7.062 4.762 1.00 95.06 95 GLN A O 1
ATOM 751 N N . CYS A 1 96 ? -1.936 -6.004 4.628 1.00 96.00 96 CYS A N 1
ATOM 752 C CA . CYS A 1 96 ? -1.674 -5.335 3.351 1.00 96.00 96 CYS A CA 1
ATOM 753 C C . CYS A 1 96 ? -1.505 -6.328 2.179 1.00 96.00 96 CYS A C 1
ATOM 755 O O . CYS A 1 96 ? -0.745 -6.106 1.235 1.00 96.00 96 CYS A O 1
ATOM 757 N N . HIS A 1 97 ? -2.213 -7.457 2.231 1.00 96.94 97 HIS A N 1
ATOM 758 C CA . HIS A 1 97 ? -2.378 -8.349 1.089 1.00 96.94 97 HIS A CA 1
ATOM 759 C C . HIS A 1 97 ? -3.661 -7.994 0.346 1.00 96.94 97 HIS A C 1
ATOM 761 O O . HIS A 1 97 ? -4.730 -7.877 0.951 1.00 96.94 97 HIS A O 1
ATOM 767 N N . LEU A 1 98 ? -3.554 -7.868 -0.976 1.00 96.38 98 LEU A N 1
ATOM 768 C CA . LEU A 1 98 ? -4.703 -7.746 -1.857 1.00 96.38 98 LEU A CA 1
ATOM 769 C C . LEU A 1 98 ? -5.206 -9.148 -2.201 1.00 96.38 98 LEU A C 1
ATOM 771 O O . LEU A 1 98 ? -4.515 -9.936 -2.854 1.00 96.38 98 LEU A O 1
ATOM 775 N N . ILE A 1 99 ? -6.410 -9.442 -1.727 1.00 96.31 99 ILE A N 1
ATOM 776 C CA . ILE A 1 99 ? -7.165 -10.652 -2.011 1.00 96.31 99 ILE A CA 1
ATOM 777 C C . ILE A 1 99 ? -8.106 -10.345 -3.169 1.00 96.31 99 ILE A C 1
ATOM 779 O O . ILE A 1 99 ? -8.941 -9.447 -3.077 1.00 96.31 99 ILE A O 1
ATOM 783 N N . VAL A 1 100 ? -7.985 -11.105 -4.248 1.00 95.06 100 VAL A N 1
ATOM 784 C CA . VAL A 1 100 ? -8.805 -10.982 -5.449 1.00 95.06 100 VAL A CA 1
ATOM 785 C C . VAL A 1 100 ? -9.630 -12.251 -5.589 1.00 95.06 100 VAL A C 1
ATOM 787 O O . VAL A 1 100 ? -9.089 -13.346 -5.741 1.00 95.06 100 VAL A O 1
ATOM 790 N N . VAL A 1 101 ? -10.950 -12.102 -5.542 1.00 94.56 101 VAL A N 1
ATOM 791 C CA . VAL A 1 101 ? -11.903 -13.185 -5.789 1.00 94.56 101 VAL A CA 1
ATOM 792 C C . VAL A 1 101 ? -12.393 -13.053 -7.221 1.00 94.56 101 VAL A C 1
ATOM 794 O O . VAL A 1 101 ? -13.014 -12.055 -7.582 1.00 94.56 101 VAL A O 1
ATOM 797 N N . GLN A 1 102 ? -12.125 -14.050 -8.056 1.00 91.56 102 GLN A N 1
ATOM 798 C CA . GLN A 1 102 ? -12.576 -14.090 -9.443 1.00 91.56 102 GLN A CA 1
ATOM 799 C C . GLN A 1 102 ? -14.028 -14.584 -9.553 1.00 91.56 102 GLN A C 1
ATOM 801 O O . GLN A 1 102 ? -14.605 -15.142 -8.616 1.00 91.56 102 GLN A O 1
ATOM 806 N N . LYS A 1 103 ? -14.656 -14.365 -10.715 1.00 89.44 103 LYS A N 1
ATOM 807 C CA . LYS A 1 103 ? -16.057 -14.763 -10.965 1.00 89.44 103 LYS A CA 1
ATOM 808 C C . LYS A 1 103 ? -16.272 -16.278 -10.958 1.00 89.44 103 LYS A C 1
ATOM 810 O O . LYS A 1 103 ? -17.368 -16.719 -10.633 1.00 89.44 103 LYS A O 1
ATOM 815 N N . ASP A 1 104 ? -15.241 -17.049 -11.288 1.00 90.75 104 ASP A N 1
ATOM 816 C CA . ASP A 1 104 ? -15.228 -18.515 -11.239 1.00 90.75 104 ASP A CA 1
ATOM 817 C C . ASP A 1 104 ? -14.987 -19.074 -9.822 1.00 90.75 104 ASP A C 1
ATOM 819 O O . ASP A 1 104 ? -15.004 -20.286 -9.623 1.00 90.75 104 ASP A O 1
ATOM 823 N N . GLY A 1 105 ? -14.790 -18.199 -8.829 1.00 89.19 105 GLY A N 1
ATOM 824 C CA . GLY A 1 105 ? -14.523 -18.568 -7.441 1.00 89.19 105 GLY A CA 1
ATOM 825 C C . GLY A 1 105 ? -13.043 -18.760 -7.112 1.00 89.19 105 GLY A C 1
ATOM 826 O O . GLY A 1 105 ? -12.729 -19.021 -5.950 1.00 89.19 105 GLY A O 1
ATOM 827 N N . LYS A 1 106 ? -12.122 -18.599 -8.074 1.00 93.31 106 LYS A N 1
ATOM 828 C CA . LYS A 1 106 ? -10.684 -18.625 -7.789 1.00 93.31 106 LYS A CA 1
ATOM 829 C C . LYS A 1 106 ? -10.312 -17.447 -6.888 1.00 93.31 106 LYS A C 1
ATOM 831 O O . LYS A 1 106 ? -10.715 -16.312 -7.141 1.00 93.31 106 LYS A O 1
ATOM 836 N N . VAL A 1 107 ? -9.520 -17.716 -5.854 1.00 94.56 107 VAL A N 1
ATOM 837 C CA . VAL A 1 107 ? -9.023 -16.698 -4.924 1.00 94.56 107 VAL A CA 1
ATOM 838 C C . VAL A 1 107 ? -7.514 -16.598 -5.053 1.00 94.56 107 VAL A C 1
ATOM 840 O O . VAL A 1 107 ? -6.805 -17.599 -4.961 1.00 94.56 107 VAL A O 1
ATOM 843 N N . GLU A 1 108 ? -7.026 -15.380 -5.242 1.00 93.50 108 GLU A N 1
ATOM 844 C CA . GLU A 1 108 ? -5.605 -15.060 -5.211 1.00 93.50 108 GLU A CA 1
ATOM 845 C C . GLU A 1 108 ? -5.346 -14.077 -4.075 1.00 93.50 108 GLU A C 1
ATOM 847 O O . GLU A 1 108 ? -6.115 -13.146 -3.867 1.00 93.50 108 GLU A O 1
ATOM 852 N N . SER A 1 109 ? -4.274 -14.291 -3.316 1.00 95.31 109 SER A N 1
ATOM 853 C CA . SER A 1 109 ? -3.846 -13.388 -2.249 1.00 95.31 109 SER A CA 1
ATOM 854 C C . SER A 1 109 ? -2.367 -13.102 -2.423 1.00 95.31 109 SER A C 1
ATOM 856 O O . SER A 1 109 ? -1.546 -14.022 -2.493 1.00 95.31 109 SER A O 1
ATOM 858 N N . LYS A 1 110 ? -2.026 -11.821 -2.537 1.00 96.12 110 LYS A N 1
ATOM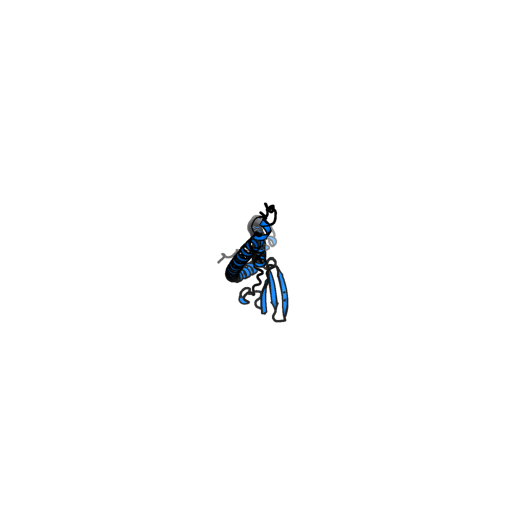 859 C CA . LYS A 1 110 ? -0.658 -11.372 -2.790 1.00 96.12 110 LYS A CA 1
ATOM 860 C C . LYS A 1 110 ? -0.399 -10.086 -2.014 1.00 96.12 110 LYS A C 1
ATOM 862 O O . LYS A 1 110 ? -1.262 -9.214 -1.977 1.00 96.12 110 LYS A O 1
ATOM 867 N N . SER A 1 111 ? 0.796 -9.960 -1.432 1.00 96.62 111 SER A N 1
ATOM 868 C CA . SER A 1 111 ? 1.255 -8.690 -0.850 1.00 96.62 111 SER A CA 1
ATOM 869 C C . SER A 1 111 ? 1.098 -7.554 -1.861 1.00 96.62 111 SER A C 1
ATOM 871 O O . SER A 1 111 ? 1.453 -7.723 -3.033 1.00 96.62 111 SER A O 1
ATOM 873 N N . LEU A 1 112 ? 0.575 -6.417 -1.394 1.00 96.25 112 LEU A N 1
ATOM 874 C CA . LEU A 1 112 ? 0.354 -5.227 -2.208 1.00 96.25 112 LEU A CA 1
ATOM 875 C C . LEU A 1 112 ? 1.659 -4.718 -2.845 1.00 96.25 112 LEU A C 1
ATOM 877 O O . LEU A 1 112 ? 1.654 -4.303 -3.996 1.00 96.25 112 LEU A O 1
ATOM 881 N N . GLU A 1 113 ? 2.788 -4.865 -2.149 1.00 95.88 113 GLU A N 1
ATOM 882 C CA . GLU A 1 113 ? 4.128 -4.470 -2.618 1.00 95.88 113 GLU A CA 1
ATOM 883 C C . GLU A 1 113 ? 4.567 -5.218 -3.887 1.00 95.88 113 GLU A C 1
ATOM 885 O O . GLU A 1 113 ? 5.448 -4.774 -4.613 1.00 95.88 113 GLU A O 1
ATOM 890 N N . LYS A 1 114 ? 3.945 -6.365 -4.187 1.00 95.38 114 LYS A N 1
ATOM 891 C CA . LYS A 1 114 ? 4.245 -7.135 -5.399 1.00 95.38 114 LYS A CA 1
ATOM 892 C C . LYS A 1 114 ? 3.406 -6.708 -6.610 1.00 95.38 114 LYS A C 1
ATOM 894 O O . LYS A 1 114 ? 3.438 -7.419 -7.621 1.00 95.38 114 LYS A O 1
ATOM 899 N N . TYR A 1 115 ? 2.588 -5.667 -6.500 1.00 94.69 115 TYR A N 1
ATOM 900 C CA . TYR A 1 115 ? 1.830 -5.100 -7.617 1.00 94.69 115 TYR A CA 1
ATOM 901 C C . TYR A 1 115 ? 2.579 -3.912 -8.236 1.00 94.69 115 TYR A C 1
ATOM 903 O O . TYR A 1 115 ? 3.449 -3.343 -7.576 1.00 94.69 115 TYR A O 1
ATOM 911 N N . PRO A 1 116 ? 2.261 -3.532 -9.488 1.00 94.88 116 PRO A N 1
ATOM 912 C CA . PRO A 1 116 ? 2.816 -2.329 -10.098 1.00 94.88 116 PRO A CA 1
ATOM 913 C C . PRO A 1 116 ? 2.540 -1.075 -9.247 1.00 94.88 116 PRO A C 1
ATOM 915 O O . PRO A 1 116 ? 1.463 -0.995 -8.637 1.00 94.88 116 PRO A O 1
ATOM 918 N N . PRO A 1 117 ? 3.458 -0.092 -9.213 1.00 96.00 117 PRO A N 1
ATOM 919 C CA . PRO A 1 117 ? 3.282 1.163 -8.477 1.00 96.00 117 PRO A CA 1
ATOM 920 C C . PRO A 1 117 ? 1.944 1.862 -8.757 1.00 96.00 117 PRO A C 1
ATOM 922 O O . PRO A 1 117 ? 1.289 2.347 -7.834 1.00 96.00 117 PRO A O 1
ATOM 925 N N . GLU A 1 118 ? 1.471 1.837 -10.002 1.00 95.12 118 GLU A N 1
ATOM 926 C CA . GLU A 1 118 ? 0.191 2.411 -10.421 1.00 95.12 118 GLU A CA 1
ATOM 927 C C . GLU A 1 118 ? -0.988 1.747 -9.703 1.00 95.12 118 GLU A C 1
ATOM 929 O O . GLU A 1 118 ? -1.889 2.425 -9.201 1.00 95.12 118 GLU A O 1
ATOM 934 N N . THR A 1 119 ? -0.960 0.417 -9.582 1.00 94.31 119 THR A N 1
ATOM 935 C CA . THR A 1 119 ? -1.970 -0.340 -8.831 1.00 94.31 119 THR A CA 1
ATOM 936 C C . THR A 1 119 ? -1.938 0.010 -7.348 1.00 94.31 119 THR A C 1
ATOM 938 O O . THR A 1 119 ? -2.990 0.193 -6.733 1.00 94.31 119 THR A O 1
ATOM 941 N N . ILE A 1 120 ? -0.747 0.166 -6.771 1.00 96.06 120 ILE A N 1
ATOM 942 C CA . ILE A 1 120 ? -0.587 0.549 -5.364 1.00 96.06 120 ILE A CA 1
ATOM 943 C C . ILE A 1 120 ? -1.193 1.934 -5.117 1.00 96.06 120 ILE A C 1
ATOM 945 O O . ILE A 1 120 ? -1.958 2.106 -4.168 1.00 96.06 120 ILE A O 1
ATOM 949 N N . LEU A 1 121 ? -0.926 2.905 -5.993 1.00 96.06 121 LEU A N 1
ATOM 950 C CA . LEU A 1 121 ? -1.500 4.250 -5.901 1.00 96.06 121 LEU A CA 1
ATOM 951 C C . LEU A 1 121 ? -3.030 4.234 -5.988 1.00 96.06 121 LEU A C 1
ATOM 953 O O . LEU A 1 121 ? -3.696 4.917 -5.208 1.00 96.06 121 LEU A O 1
ATOM 957 N N . MET A 1 122 ? -3.601 3.423 -6.881 1.00 95.56 122 MET A N 1
ATOM 958 C CA . MET A 1 122 ? -5.053 3.257 -6.991 1.00 95.56 122 MET A CA 1
ATOM 959 C C . MET A 1 122 ? -5.673 2.653 -5.722 1.00 95.56 122 MET A C 1
ATOM 961 O O . MET A 1 122 ? -6.702 3.136 -5.240 1.00 95.56 122 MET A O 1
ATOM 965 N N . VAL A 1 123 ? -5.030 1.633 -5.141 1.00 95.50 123 VAL A N 1
ATOM 966 C CA . VAL A 1 123 ? -5.449 1.037 -3.862 1.00 95.50 123 VAL A CA 1
ATOM 967 C C . VAL A 1 123 ? -5.406 2.074 -2.745 1.00 95.50 123 VAL A C 1
ATOM 969 O O . VAL A 1 123 ? -6.385 2.223 -2.015 1.00 95.50 123 VAL A O 1
ATOM 972 N N . VAL A 1 124 ? -4.305 2.823 -2.635 1.00 96.12 124 VAL A N 1
ATOM 973 C CA . VAL A 1 124 ? -4.153 3.897 -1.645 1.00 96.12 124 VAL A CA 1
ATOM 974 C C . VAL A 1 124 ? -5.272 4.917 -1.798 1.00 96.12 124 VAL A C 1
ATOM 976 O O . VAL A 1 124 ? -5.953 5.226 -0.822 1.00 96.12 124 VAL A O 1
ATOM 979 N N . TRP A 1 125 ? -5.520 5.392 -3.019 1.00 95.62 125 TRP A N 1
ATOM 980 C CA . TRP A 1 125 ? -6.563 6.375 -3.297 1.00 95.62 125 TRP A CA 1
ATOM 981 C C . TRP A 1 125 ? -7.950 5.908 -2.836 1.00 95.62 125 TRP A C 1
ATOM 983 O O . TRP A 1 125 ? -8.685 6.665 -2.200 1.00 95.62 125 TRP A O 1
ATOM 993 N N . ALA A 1 126 ? -8.293 4.644 -3.097 1.00 94.38 126 ALA A N 1
ATOM 994 C CA . ALA A 1 126 ? -9.551 4.050 -2.653 1.00 94.38 126 ALA A CA 1
ATOM 995 C C . ALA A 1 126 ? -9.616 3.831 -1.128 1.00 94.38 126 ALA A C 1
ATOM 997 O O . ALA A 1 126 ? -10.698 3.875 -0.540 1.00 94.38 126 ALA A O 1
ATOM 998 N N . LEU A 1 127 ? -8.470 3.604 -0.483 1.00 95.62 127 LEU A N 1
ATOM 999 C CA . LEU A 1 127 ? -8.364 3.270 0.934 1.00 95.62 127 LEU A CA 1
ATOM 1000 C C . LEU A 1 127 ? -8.436 4.497 1.859 1.00 95.62 127 LEU A C 1
ATOM 1002 O O . LEU A 1 127 ? -9.016 4.401 2.942 1.00 95.62 127 LEU A O 1
ATOM 1006 N N . ILE A 1 128 ? -7.872 5.647 1.463 1.00 95.38 128 ILE A N 1
ATOM 1007 C CA . ILE A 1 128 ? -7.759 6.840 2.330 1.00 95.38 128 ILE A CA 1
ATOM 1008 C C . ILE A 1 128 ? -9.099 7.284 2.950 1.00 95.38 128 ILE A C 1
ATOM 1010 O O . ILE A 1 128 ? -9.133 7.506 4.167 1.00 95.38 128 ILE A O 1
ATOM 1014 N N . PRO A 1 129 ? -10.216 7.395 2.199 1.00 94.56 129 PRO A N 1
ATOM 1015 C CA . PRO A 1 129 ? -11.500 7.768 2.790 1.00 94.56 129 PRO A CA 1
ATOM 1016 C C . PRO A 1 129 ? -11.939 6.786 3.877 1.00 94.56 129 PRO A C 1
ATOM 1018 O O . PRO A 1 129 ? -12.394 7.205 4.942 1.00 94.56 129 PRO A O 1
ATOM 1021 N N . LYS A 1 130 ? -11.727 5.485 3.644 1.00 94.12 130 LYS A N 1
ATOM 1022 C CA . LYS A 1 130 ? -12.098 4.444 4.597 1.00 94.12 130 LYS A CA 1
ATOM 1023 C C . LYS A 1 130 ? -11.229 4.489 5.849 1.00 94.12 130 LYS A C 1
ATOM 1025 O O . LYS A 1 130 ? -11.754 4.419 6.954 1.00 94.12 130 LYS A O 1
ATOM 1030 N N . LEU A 1 131 ? -9.922 4.699 5.697 1.00 95.19 131 LEU A N 1
ATOM 1031 C CA . LEU A 1 131 ? -9.016 4.882 6.834 1.00 95.19 131 LEU A CA 1
ATOM 1032 C C . LEU A 1 131 ? -9.439 6.053 7.723 1.00 95.19 131 LEU A C 1
ATOM 1034 O O . LEU A 1 131 ? -9.455 5.918 8.944 1.00 95.19 131 LEU A O 1
ATOM 1038 N N . ARG A 1 132 ? -9.831 7.189 7.131 1.00 96.12 132 ARG A N 1
ATOM 1039 C CA . ARG A 1 132 ? -10.314 8.350 7.894 1.00 96.12 132 ARG A CA 1
ATOM 1040 C C . ARG A 1 132 ? -11.515 7.992 8.776 1.00 96.12 132 ARG A C 1
ATOM 1042 O O . ARG A 1 132 ? -11.562 8.397 9.940 1.00 96.12 132 ARG A O 1
ATOM 1049 N N . GLU A 1 133 ? -12.484 7.266 8.226 1.00 96.25 133 GLU A N 1
ATOM 1050 C CA . GLU A 1 133 ? -13.663 6.811 8.970 1.00 96.25 133 GLU A CA 1
ATOM 1051 C C . GLU A 1 133 ? -13.276 5.866 10.109 1.00 96.25 133 GLU A C 1
ATOM 1053 O O . GLU A 1 133 ? -13.689 6.069 11.253 1.00 96.25 133 GLU A O 1
ATOM 1058 N N . GL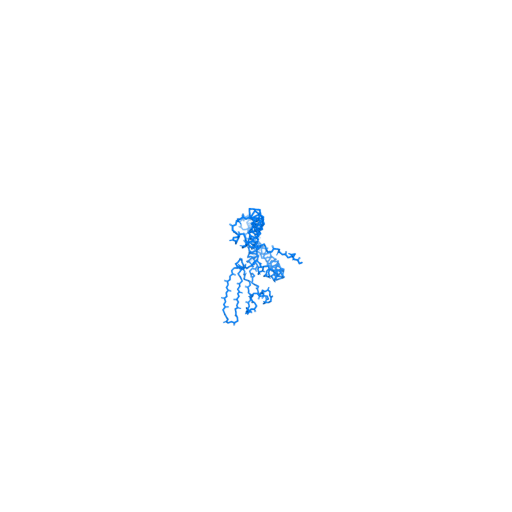U A 1 134 ? -12.440 4.871 9.816 1.00 95.25 134 GLU A N 1
ATOM 1059 C CA . GLU A 1 134 ? -12.062 3.837 10.779 1.00 95.25 134 GLU A CA 1
ATOM 1060 C C . GLU A 1 134 ? -11.218 4.385 11.928 1.00 95.25 134 GLU A C 1
ATOM 1062 O O . GLU A 1 134 ? -11.464 4.033 13.081 1.00 95.25 134 GLU A O 1
ATOM 1067 N N . VAL A 1 135 ? -10.305 5.325 11.664 1.00 96.06 135 VAL A N 1
ATOM 1068 C CA . VAL A 1 135 ? -9.561 6.031 12.719 1.00 96.06 135 VAL A CA 1
ATOM 1069 C C . VAL A 1 135 ? -10.518 6.807 13.627 1.00 96.06 135 VAL A C 1
ATOM 1071 O O . VAL A 1 135 ? -10.403 6.740 14.851 1.00 96.06 135 VAL A O 1
ATOM 1074 N N . SER A 1 136 ? -11.512 7.502 13.060 1.00 96.56 136 SER A N 1
ATOM 1075 C CA . SER A 1 136 ? -12.513 8.226 13.854 1.00 96.56 136 SER A CA 1
ATOM 1076 C C . SER A 1 136 ? -13.325 7.290 14.752 1.00 96.56 136 SER A C 1
ATOM 1078 O O . SER A 1 136 ? -13.531 7.575 15.935 1.00 96.56 136 SER A O 1
ATOM 1080 N N . LEU A 1 137 ? -13.761 6.150 14.213 1.00 96.12 137 LEU A N 1
ATOM 1081 C CA . LEU A 1 137 ? -14.488 5.139 14.975 1.00 96.12 137 LEU A CA 1
ATOM 1082 C C . LEU A 1 137 ? -13.607 4.494 16.047 1.00 96.12 137 LEU A C 1
ATOM 1084 O O . LEU A 1 137 ? -14.060 4.302 17.176 1.00 96.12 137 LEU A O 1
ATOM 1088 N N . PHE A 1 138 ? -12.347 4.202 15.728 1.00 96.06 138 PHE A N 1
ATOM 1089 C CA . PHE A 1 138 ? -11.395 3.634 16.672 1.00 96.06 138 PHE A CA 1
ATOM 1090 C C . PHE A 1 138 ? -11.143 4.576 17.850 1.00 96.06 138 PHE A C 1
ATOM 1092 O O . PHE A 1 138 ? -11.248 4.139 18.995 1.00 96.06 138 PHE A O 1
ATOM 1099 N N . MET A 1 139 ? -10.936 5.875 17.600 1.00 96.81 139 MET A N 1
ATOM 1100 C CA . MET A 1 139 ? -10.798 6.882 18.661 1.00 96.81 139 MET A CA 1
ATOM 1101 C C . MET A 1 139 ? -12.012 6.904 19.597 1.00 96.81 139 MET A C 1
ATOM 1103 O O . MET A 1 139 ? -11.848 6.889 20.816 1.00 96.81 139 MET A O 1
ATOM 1107 N N . LYS A 1 140 ? -13.235 6.870 19.049 1.00 97.38 140 LYS A N 1
ATOM 1108 C CA . LYS A 1 140 ? -14.464 6.809 19.860 1.00 97.38 140 LYS A CA 1
ATOM 1109 C C . LYS A 1 140 ? -14.505 5.550 20.729 1.00 97.38 140 LYS A C 1
ATOM 1111 O O . LYS A 1 140 ? -14.797 5.640 21.918 1.00 97.38 140 LYS A O 1
ATOM 1116 N N . ARG A 1 141 ? -14.168 4.383 20.163 1.00 96.00 141 ARG A N 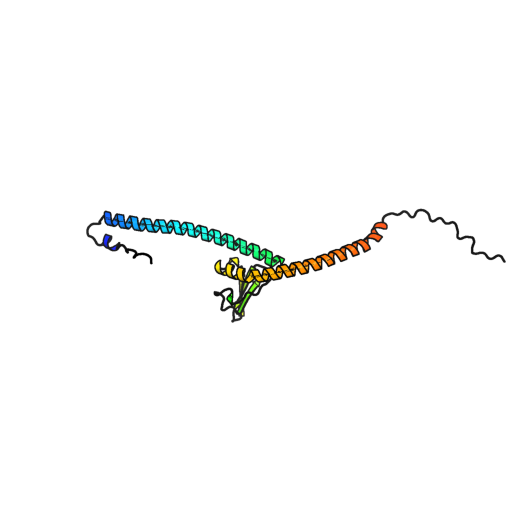1
ATOM 1117 C CA . ARG A 1 141 ? -14.108 3.113 20.910 1.00 96.00 141 ARG A CA 1
ATOM 1118 C C . ARG A 1 141 ? -13.066 3.157 22.028 1.00 96.00 141 ARG A C 1
ATOM 1120 O O . ARG A 1 141 ? -13.354 2.715 23.136 1.00 96.00 141 ARG A O 1
ATOM 1127 N N . VAL A 1 142 ? -11.873 3.687 21.752 1.00 96.62 142 VAL A N 1
ATOM 1128 C CA . VAL A 1 142 ? -10.802 3.842 22.751 1.00 96.62 142 VAL A CA 1
ATOM 1129 C C . VAL A 1 142 ? -11.252 4.753 23.886 1.00 96.62 142 VAL A C 1
ATOM 1131 O O . VAL A 1 142 ? -11.105 4.367 25.039 1.00 96.62 142 VAL A O 1
ATOM 1134 N N . SER A 1 143 ? -11.845 5.907 23.573 1.00 98.12 143 SER A N 1
ATOM 1135 C CA . SER A 1 143 ? -12.321 6.858 24.582 1.00 98.12 143 SER A CA 1
ATOM 1136 C C . SER A 1 143 ? -13.338 6.222 25.531 1.00 98.12 143 SER A C 1
ATOM 1138 O O . SER A 1 143 ? -13.170 6.313 26.742 1.00 98.12 143 SER A O 1
ATOM 1140 N N . VAL A 1 144 ? -14.329 5.499 24.998 1.00 98.25 144 VAL A N 1
ATOM 1141 C CA . VAL A 1 144 ? -15.325 4.797 25.822 1.00 98.25 144 VAL A CA 1
ATOM 1142 C C . VAL A 1 144 ? -14.663 3.745 26.717 1.00 98.25 144 VAL A C 1
ATOM 1144 O O . VAL A 1 144 ? -14.943 3.691 27.912 1.00 98.25 144 VAL A O 1
ATOM 1147 N N . ARG A 1 145 ? -13.757 2.923 26.166 1.00 97.81 145 ARG A N 1
ATOM 1148 C CA . ARG A 1 145 ? -13.035 1.908 26.952 1.00 97.81 145 ARG A CA 1
ATOM 1149 C C . ARG A 1 145 ? -12.187 2.530 28.056 1.00 97.81 145 ARG A C 1
ATOM 1151 O O . ARG A 1 145 ? -12.174 1.995 29.157 1.00 97.81 145 ARG A O 1
ATOM 1158 N N . LEU A 1 146 ? -11.503 3.638 27.772 1.00 98.25 146 LEU A N 1
ATOM 1159 C CA . LEU A 1 146 ? -10.679 4.335 28.754 1.00 98.25 146 LEU A CA 1
ATOM 1160 C C . LEU A 1 146 ? -11.526 4.816 29.935 1.00 98.25 146 LEU A C 1
ATOM 1162 O O . LEU A 1 146 ? -11.183 4.511 31.069 1.00 98.25 146 LEU A O 1
ATOM 1166 N N . SER A 1 147 ? -12.674 5.446 29.676 1.00 98.31 147 SER A N 1
ATOM 1167 C CA . SER A 1 147 ? -13.576 5.890 30.747 1.00 98.31 147 SER A CA 1
ATOM 1168 C C . SER A 1 147 ? -14.085 4.733 31.614 1.00 98.31 147 SER A C 1
ATOM 1170 O O . SER A 1 147 ? -14.173 4.867 32.833 1.00 98.31 147 SER A O 1
ATOM 1172 N N . PHE A 1 148 ? -14.389 3.575 31.017 1.00 98.44 148 PHE A N 1
ATOM 1173 C CA . PHE A 1 148 ? -14.747 2.383 31.794 1.00 98.44 148 PHE A CA 1
ATOM 1174 C C . PHE A 1 148 ? -13.578 1.858 32.630 1.00 98.44 148 PHE A C 1
ATOM 1176 O O . PHE A 1 148 ? -13.776 1.495 33.785 1.00 98.44 148 PHE A O 1
ATOM 1183 N N . LEU A 1 149 ? -12.367 1.822 32.071 1.00 98.56 149 LEU A N 1
ATOM 1184 C CA . LEU A 1 149 ? -11.176 1.379 32.797 1.00 98.56 149 LEU A CA 1
ATOM 1185 C C . LEU A 1 149 ? -10.849 2.307 33.970 1.00 98.56 149 LEU A C 1
ATOM 1187 O O . LEU A 1 149 ? -10.510 1.818 35.041 1.00 98.56 149 LEU A O 1
ATOM 1191 N N . GLU A 1 150 ? -10.997 3.620 33.797 1.00 98.44 150 GLU A N 1
ATOM 1192 C CA . GLU A 1 150 ? -10.841 4.606 34.871 1.00 98.44 150 GLU A CA 1
ATOM 1193 C C . GLU A 1 150 ? -11.862 4.379 35.990 1.00 98.44 150 GLU A C 1
ATOM 1195 O O . GLU A 1 150 ? -11.477 4.297 37.154 1.00 98.44 150 GLU A O 1
ATOM 1200 N N . MET A 1 151 ? -13.141 4.191 35.644 1.00 98.44 151 MET A N 1
ATOM 1201 C CA . MET A 1 151 ? -14.193 3.868 36.614 1.00 98.44 151 MET A CA 1
ATOM 1202 C C . MET A 1 151 ? -13.868 2.587 37.393 1.00 98.44 151 MET A C 1
ATOM 1204 O O . MET A 1 151 ? -13.889 2.591 38.620 1.00 98.44 151 MET A O 1
ATOM 1208 N N . VAL A 1 152 ? -13.536 1.497 36.692 1.00 98.44 152 VAL A N 1
ATOM 1209 C CA . VAL A 1 152 ? -13.188 0.216 37.327 1.00 98.44 152 VAL A CA 1
ATOM 1210 C C . VAL A 1 152 ? -11.968 0.373 38.234 1.00 98.44 152 VAL A C 1
ATOM 1212 O O . VAL A 1 152 ? -11.962 -0.153 39.342 1.00 98.44 152 VAL A O 1
ATOM 1215 N N . ASN A 1 153 ? -10.949 1.111 37.796 1.00 98.19 153 ASN A N 1
ATOM 1216 C CA . ASN A 1 153 ? -9.744 1.362 38.580 1.00 98.19 153 ASN A CA 1
ATOM 1217 C C . ASN A 1 153 ? -10.048 2.111 39.888 1.00 98.19 153 ASN A C 1
ATOM 1219 O O . ASN A 1 153 ? -9.520 1.740 40.933 1.00 98.19 153 ASN A O 1
ATOM 1223 N N . GLU A 1 154 ? -10.912 3.128 39.857 1.00 98.25 154 GLU A N 1
ATOM 1224 C CA . GLU A 1 154 ? -11.314 3.851 41.070 1.00 98.25 154 GLU A CA 1
ATOM 1225 C C . GLU A 1 154 ? -12.137 2.980 42.027 1.00 98.25 154 GLU A C 1
ATOM 1227 O O . GLU A 1 154 ? -11.870 2.971 43.231 1.00 98.25 154 GLU A O 1
ATOM 1232 N N . GLU A 1 155 ? -13.072 2.177 41.516 1.00 97.94 155 GLU A N 1
ATOM 1233 C CA . GLU A 1 155 ? -13.836 1.250 42.359 1.00 97.94 155 GLU A CA 1
ATOM 1234 C C . GLU A 1 155 ? -12.942 0.176 42.991 1.00 97.94 155 GLU A C 1
ATOM 1236 O O . GLU A 1 155 ? -13.051 -0.099 44.186 1.00 97.94 155 GLU A O 1
ATOM 1241 N N . LEU A 1 156 ? -11.991 -0.386 42.238 1.00 97.75 156 LEU A N 1
ATOM 1242 C CA . LEU A 1 156 ? -11.034 -1.353 42.780 1.00 97.75 156 LEU A CA 1
ATOM 1243 C C . LEU A 1 156 ? -10.141 -0.736 43.867 1.00 97.75 156 LEU A C 1
ATOM 1245 O O . LEU A 1 156 ? -9.942 -1.369 44.903 1.00 97.75 156 LEU A O 1
ATOM 1249 N N . LYS A 1 157 ? -9.668 0.508 43.694 1.00 96.31 157 LYS A N 1
ATOM 1250 C CA . LYS A 1 157 ? -8.943 1.241 44.752 1.00 96.31 157 LYS A CA 1
ATOM 1251 C C . LYS A 1 157 ? -9.797 1.422 46.006 1.00 96.31 157 LYS A C 1
ATOM 1253 O O . LYS A 1 157 ? -9.311 1.231 47.121 1.00 96.31 157 LYS A O 1
ATOM 1258 N N . ASN A 1 158 ? -11.071 1.780 45.844 1.00 95.69 158 ASN A N 1
ATOM 1259 C CA . ASN A 1 158 ? -11.991 1.960 46.967 1.00 95.69 158 ASN A CA 1
ATOM 1260 C C . ASN A 1 158 ? -12.264 0.644 47.707 1.00 95.69 158 ASN A C 1
ATOM 1262 O O . ASN A 1 158 ? -12.334 0.647 48.935 1.00 95.69 158 ASN A O 1
ATOM 1266 N N . ILE A 1 159 ? -12.363 -0.473 46.981 1.00 95.25 159 ILE A N 1
ATOM 1267 C CA . ILE A 1 159 ? -12.497 -1.818 47.557 1.00 95.25 159 ILE A CA 1
ATOM 1268 C C . ILE A 1 159 ? -11.214 -2.238 48.285 1.00 95.25 159 ILE A C 1
ATOM 1270 O O . ILE A 1 159 ? -11.304 -2.851 49.344 1.00 95.25 159 ILE A O 1
ATOM 1274 N N . GLN A 1 160 ? -10.032 -1.913 47.752 1.00 95.00 160 GLN A N 1
ATOM 1275 C CA . GLN A 1 160 ? -8.735 -2.234 48.359 1.00 95.00 160 GLN A CA 1
ATOM 1276 C C . GLN A 1 160 ? -8.491 -1.468 49.670 1.00 95.00 160 GLN A C 1
ATOM 1278 O O . GLN A 1 160 ? -7.998 -2.046 50.638 1.00 95.00 160 GLN A O 1
ATOM 1283 N N . ARG A 1 161 ? -8.846 -0.178 49.724 1.00 92.69 161 ARG A N 1
ATOM 1284 C CA . ARG A 1 161 ? -8.506 0.747 50.823 1.00 92.69 161 ARG A CA 1
ATOM 1285 C C . ARG A 1 161 ? -8.833 0.236 52.248 1.00 92.69 161 ARG A C 1
ATOM 1287 O O . ARG A 1 161 ? -8.026 0.463 53.150 1.00 92.69 161 ARG A O 1
ATOM 1294 N N . PRO A 1 162 ? -9.968 -0.434 52.532 1.00 91.69 162 PRO A N 1
ATOM 1295 C CA . PRO A 1 162 ? -10.219 -1.035 53.845 1.00 91.69 162 PRO A CA 1
ATOM 1296 C C . PRO A 1 162 ? -9.213 -2.124 54.240 1.00 91.69 162 PRO A C 1
ATOM 1298 O O . PRO A 1 162 ? -8.882 -2.235 55.416 1.00 91.69 162 PRO A O 1
ATOM 1301 N N . PHE A 1 163 ? -8.696 -2.894 53.279 1.00 88.38 163 PHE A N 1
ATOM 1302 C CA . PHE A 1 163 ? -7.726 -3.963 53.530 1.00 88.38 163 PHE A CA 1
ATOM 1303 C C . PHE A 1 163 ? -6.308 -3.430 53.780 1.00 88.38 163 PHE A C 1
ATOM 1305 O O . PHE A 1 163 ? -5.548 -4.066 54.501 1.00 88.38 163 PHE A O 1
ATOM 1312 N N . GLU A 1 164 ? -5.973 -2.239 53.273 1.00 79.25 164 GLU A N 1
ATOM 1313 C CA . GLU A 1 164 ? -4.688 -1.566 53.544 1.00 79.25 164 GLU A CA 1
ATOM 1314 C C . GLU A 1 164 ? -4.561 -1.098 55.001 1.00 79.25 164 GLU A C 1
ATOM 1316 O O . GLU A 1 164 ? -3.465 -1.032 55.542 1.00 79.25 164 GLU A O 1
ATOM 1321 N N . ASN A 1 165 ? -5.683 -0.798 55.662 1.00 60.91 165 ASN A N 1
ATOM 1322 C CA . ASN A 1 165 ? -5.705 -0.326 57.052 1.00 60.91 165 ASN A CA 1
ATOM 1323 C C . ASN A 1 165 ? -5.732 -1.465 58.091 1.00 60.91 165 ASN A C 1
ATOM 1325 O O . ASN A 1 165 ? -5.862 -1.196 59.288 1.00 60.91 165 ASN A O 1
ATOM 1329 N N . HIS A 1 166 ? -5.657 -2.726 57.651 1.00 55.59 166 HIS A N 1
ATOM 1330 C CA . HIS A 1 166 ? -5.607 -3.895 58.533 1.00 55.59 166 HIS A CA 1
ATOM 1331 C C . HIS A 1 166 ? -4.182 -4.391 58.824 1.00 55.59 166 HIS A C 1
ATOM 1333 O O . HIS A 1 166 ? -4.013 -5.213 59.726 1.00 55.59 166 HIS A O 1
ATOM 1339 N N . GLU A 1 167 ? -3.159 -3.848 58.158 1.00 56.19 167 GLU A N 1
ATOM 1340 C CA . GLU A 1 167 ? -1.775 -3.955 58.622 1.00 56.19 167 GLU A CA 1
ATOM 1341 C C . GLU A 1 167 ? -1.511 -2.831 59.645 1.00 56.19 167 GLU A C 1
ATOM 1343 O O . GLU A 1 167 ? -1.325 -1.668 59.307 1.00 56.19 167 GLU A O 1
ATOM 1348 N N . GLU A 1 168 ? -1.573 -3.211 60.925 1.00 51.50 168 GLU A N 1
ATOM 1349 C CA . GLU A 1 168 ? -1.205 -2.436 62.122 1.00 51.50 168 GLU A CA 1
ATOM 1350 C C . GLU A 1 168 ? -2.088 -1.232 62.519 1.00 51.50 168 GLU A C 1
ATOM 1352 O O . GLU A 1 168 ? -1.741 -0.059 62.384 1.00 51.50 168 GLU A O 1
ATOM 1357 N N . LYS A 1 169 ? -3.151 -1.530 63.277 1.00 43.62 169 LYS A N 1
ATOM 1358 C CA . LYS A 1 169 ? -3.342 -0.831 64.558 1.00 43.62 169 LYS A CA 1
ATOM 1359 C C . LYS A 1 169 ? -3.284 -1.855 65.689 1.00 43.62 169 LYS A C 1
ATOM 1361 O O . LYS A 1 169 ? -4.149 -2.733 65.722 1.00 43.62 169 LYS A O 1
ATOM 1366 N N . PRO A 1 170 ? -2.313 -1.776 66.620 1.00 44.97 170 PRO A N 1
ATOM 1367 C CA . PRO A 1 170 ? -2.409 -2.548 67.844 1.00 44.97 170 PRO A CA 1
ATOM 1368 C C . PRO A 1 170 ? -3.694 -2.109 68.545 1.00 44.97 170 PRO A C 1
ATOM 1370 O O . PRO A 1 170 ? -3.975 -0.915 68.669 1.00 44.97 170 PRO A O 1
ATOM 1373 N N . ILE A 1 171 ? -4.502 -3.088 68.939 1.00 48.84 171 ILE A N 1
ATOM 1374 C CA . ILE A 1 171 ? -5.678 -2.898 69.783 1.00 48.84 171 ILE A CA 1
ATOM 1375 C C . ILE A 1 171 ? -5.160 -2.321 71.106 1.00 48.84 171 ILE A C 1
ATOM 1377 O O . ILE A 1 171 ? -4.717 -3.054 71.983 1.00 48.84 171 ILE A O 1
ATOM 1381 N N . GLY A 1 172 ? -5.126 -0.993 71.200 1.00 45.06 172 GLY A N 1
ATOM 1382 C CA . GLY A 1 172 ? -4.849 -0.269 72.429 1.00 45.06 172 GLY A CA 1
ATOM 1383 C C . GLY A 1 172 ? -6.066 -0.364 73.339 1.00 45.06 172 GLY A C 1
ATOM 1384 O O . GLY A 1 172 ? -7.108 0.204 73.025 1.00 45.06 172 GLY A O 1
ATOM 1385 N N . ASP A 1 173 ? -5.898 -1.127 74.416 1.00 40.06 173 ASP A N 1
ATOM 1386 C CA . ASP A 1 173 ? -6.673 -1.204 75.654 1.00 40.06 173 ASP A CA 1
ATOM 1387 C C . ASP A 1 173 ? -8.206 -1.146 75.556 1.00 40.06 173 ASP A C 1
ATOM 1389 O O . ASP A 1 173 ? -8.850 -0.095 75.560 1.00 40.06 173 ASP A O 1
ATOM 1393 N N . PHE A 1 174 ? -8.807 -2.334 75.640 1.00 45.00 174 PHE A N 1
ATOM 1394 C CA . PHE A 1 174 ? -10.157 -2.508 76.169 1.00 45.00 174 PHE A CA 1
ATOM 1395 C C . PHE A 1 174 ? -10.181 -1.982 77.620 1.00 45.00 174 PHE A C 1
ATOM 1397 O O . PHE A 1 174 ? -9.692 -2.646 78.533 1.00 45.00 174 PHE A O 1
ATOM 1404 N N . GLN A 1 175 ? -10.730 -0.786 77.858 1.00 45.28 175 GLN A N 1
ATOM 1405 C CA . GLN A 1 175 ? -11.022 -0.325 79.219 1.00 45.28 175 GLN A CA 1
ATOM 1406 C C . GLN A 1 175 ? -12.267 -1.044 79.743 1.00 45.28 175 GLN A C 1
ATOM 1408 O O . GLN A 1 175 ? -13.409 -0.650 79.500 1.00 45.28 175 GLN A O 1
ATOM 1413 N N . GLU A 1 176 ? -12.023 -2.130 80.466 1.00 44.78 176 GLU A N 1
ATOM 1414 C CA . GLU A 1 176 ? -13.019 -2.957 81.134 1.00 44.78 176 GLU A CA 1
ATOM 1415 C C . GLU A 1 176 ? -13.508 -2.288 82.434 1.00 44.78 176 GLU A C 1
ATOM 1417 O O . GLU A 1 176 ? -13.303 -2.800 83.523 1.00 44.78 176 GLU A O 1
ATOM 1422 N N . ASP A 1 177 ? -14.143 -1.117 82.357 1.00 48.09 177 ASP A N 1
ATOM 1423 C CA . ASP A 1 177 ? -14.694 -0.475 83.558 1.00 48.09 177 ASP A CA 1
ATOM 1424 C C . ASP A 1 177 ? -15.928 0.369 83.228 1.00 48.09 177 ASP A C 1
ATOM 1426 O O . ASP A 1 177 ? -15.820 1.573 82.998 1.00 48.09 177 ASP A O 1
ATOM 1430 N N . LYS A 1 178 ? -17.113 -0.278 83.183 1.00 45.31 178 LYS A N 1
ATOM 1431 C CA . LYS A 1 178 ? -18.438 0.331 83.500 1.00 45.31 178 LYS A CA 1
ATOM 1432 C C . LYS A 1 178 ? -19.686 -0.567 83.368 1.00 45.31 178 LYS A C 1
ATOM 1434 O O . LYS A 1 178 ? -20.792 -0.036 83.346 1.00 45.31 178 LYS A O 1
ATOM 1439 N N . VAL A 1 179 ? -19.593 -1.904 83.368 1.00 47.56 179 VAL A N 1
ATOM 1440 C CA . VAL A 1 179 ? -20.795 -2.779 83.229 1.00 47.56 179 VAL A CA 1
ATOM 1441 C C . VAL A 1 179 ? -21.079 -3.664 84.459 1.00 47.56 179 VAL A C 1
ATOM 1443 O O . VAL A 1 179 ? -21.688 -4.720 84.352 1.00 47.56 179 VAL A O 1
ATOM 1446 N N . LYS A 1 180 ? -20.707 -3.240 85.677 1.00 45.94 180 LYS A N 1
ATOM 1447 C CA . LYS A 1 180 ? -21.069 -3.959 86.926 1.00 45.94 180 LYS A CA 1
ATOM 1448 C C . LYS A 1 180 ? -21.991 -3.192 87.884 1.00 45.94 180 LYS A C 1
ATOM 1450 O O . LYS A 1 180 ? -21.890 -3.356 89.094 1.00 45.94 180 LYS A O 1
ATOM 1455 N N . LYS A 1 181 ? -22.924 -2.373 87.379 1.00 48.88 181 LYS A N 1
ATOM 1456 C CA . LYS A 1 181 ? -23.956 -1.742 88.238 1.00 48.88 181 LYS A CA 1
ATOM 1457 C C . LYS A 1 181 ? -25.412 -1.829 87.764 1.00 48.88 181 LYS A C 1
ATOM 1459 O O . LYS A 1 181 ? -26.251 -1.154 88.343 1.00 48.88 181 LYS A O 1
ATOM 1464 N N . VAL A 1 182 ? -25.751 -2.670 86.782 1.00 53.47 182 VAL A N 1
ATOM 1465 C CA . VAL A 1 182 ? -27.148 -2.749 86.285 1.00 53.47 182 VAL A CA 1
ATOM 1466 C C . VAL A 1 182 ? -27.839 -4.098 86.539 1.00 53.47 182 VAL A C 1
ATOM 1468 O O . VAL A 1 182 ? -29.032 -4.219 86.298 1.00 53.47 182 VAL A O 1
ATOM 1471 N N . LEU A 1 183 ? -27.170 -5.111 87.098 1.00 50.53 183 LEU A N 1
ATOM 1472 C CA . LEU A 1 183 ? -27.780 -6.443 87.235 1.00 50.53 183 LEU A CA 1
ATOM 1473 C C . LEU A 1 183 ? -27.597 -7.069 88.620 1.00 50.53 183 LEU A C 1
ATOM 1475 O O . LEU A 1 183 ? -27.013 -8.137 88.716 1.00 50.53 183 LEU A O 1
ATOM 1479 N N . ILE A 1 184 ? -28.114 -6.432 89.677 1.00 48.97 184 ILE A N 1
ATOM 1480 C CA . ILE A 1 184 ? -28.653 -7.150 90.850 1.00 48.97 184 ILE A CA 1
ATOM 1481 C C . ILE A 1 184 ? -29.816 -6.317 91.428 1.00 48.97 184 ILE A C 1
ATOM 1483 O O . ILE A 1 184 ? -29.561 -5.270 92.026 1.00 48.97 184 ILE A O 1
ATOM 1487 N N . PRO A 1 185 ? -31.085 -6.735 91.274 1.00 43.62 185 PRO A N 1
ATOM 1488 C CA . PRO A 1 185 ? -32.173 -6.239 92.107 1.00 43.62 185 PRO A CA 1
ATOM 1489 C C . PRO A 1 185 ? -32.002 -6.794 93.525 1.00 43.62 185 PRO A C 1
ATOM 1491 O O . PRO A 1 185 ? -31.812 -7.996 93.702 1.00 43.62 185 PRO A O 1
ATOM 1494 N N . GLN A 1 186 ? -32.056 -5.917 94.526 1.00 45.78 186 GLN A N 1
ATOM 1495 C CA . GLN A 1 186 ? -32.183 -6.319 95.925 1.00 45.78 186 GLN A CA 1
ATOM 1496 C C . GLN A 1 186 ? -33.541 -6.993 96.137 1.00 45.78 186 GLN A C 1
ATOM 1498 O O . GLN A 1 186 ? -34.562 -6.354 95.882 1.00 45.78 186 GLN A O 1
ATOM 1503 N N . GLN A 1 187 ? -33.535 -8.234 96.628 1.00 42.38 187 GLN A N 1
ATOM 1504 C CA . GLN A 1 187 ? -34.583 -8.831 97.462 1.00 42.38 187 GLN A CA 1
ATOM 1505 C C . GLN A 1 187 ? -34.037 -10.059 98.190 1.00 42.38 187 GLN A C 1
ATOM 1507 O O . GLN A 1 187 ? -33.366 -10.881 97.528 1.00 42.38 187 GLN A O 1
#

Secondary structure (DSSP, 8-state):
---------GGGGGTSSS--HHHHHHHHHHHHHHHHHHHHHHHHHHHHHHHHHHHHHHHHHHHHHHHHHTT--EEEPGGG-GGGTTEEEEEE-TTSEEEEEETTS-EEEEEGGGS-HHHHHHHHHHHHHHHHHHHHHHHHHHHHHHHHHHHHHHHHHHHHHHHHTTS----------S-SSSS----